Protein AF-A0A1W7ABQ4-F1 (afdb_monomer)

Solvent-accessible surface area (backbone atoms only — not comparable to full-atom values): 19942 Å² total; per-residue (Å²): 108,72,63,48,52,50,56,23,47,51,44,30,53,56,34,55,53,63,66,52,66,59,73,66,32,44,92,50,37,49,52,56,33,82,42,51,80,89,51,72,78,40,77,77,53,54,60,47,54,52,51,44,54,50,51,40,52,50,49,16,52,52,53,19,51,52,46,44,54,43,48,75,75,45,55,70,69,57,28,55,51,47,51,56,52,49,50,51,50,51,52,53,52,49,50,52,50,44,23,52,44,20,52,55,52,46,50,51,44,60,76,68,47,72,56,79,88,59,62,71,44,81,39,74,47,67,70,67,37,73,51,75,72,87,65,70,67,63,63,57,49,54,51,50,52,50,49,52,51,44,53,52,52,39,62,78,31,48,88,68,33,44,69,63,38,73,77,40,61,48,98,83,45,47,70,78,36,69,38,53,63,45,72,62,66,54,44,46,48,43,52,52,36,50,51,52,46,53,51,44,53,55,51,55,53,33,69,32,70,33,85,52,79,31,39,73,85,36,41,70,54,35,50,52,41,51,54,50,40,50,41,50,39,44,52,50,47,53,45,53,41,50,55,47,47,53,52,26,48,53,64,37,40,36,49,57,74,43,57,80,58,66,73,60,52,68,56,57,53,49,53,52,48,52,55,50,52,48,52,52,49,52,51,51,52,51,54,52,48,50,51,54,37,50,64,60,44,69,80,37,101,57,52,68,66,76,72,51,88,36,26,54,62,43,71,45,38,41,42,82,86,53,88,48,44,38,38,70,30,87,50,50,69,49,69,40,51,20,68,57,34,72,65,30,56,52,52,49,34,62,73,57,47,43,58,53,52,51,52,51,49,43,68,74,77,86

Foldseek 3Di:
DVVLLVLLVVLLVLLVVLLVVQPLFFPQAGLLDGHDPVCPPPPQLVVLNVQLVVVSNCLSVVLSVVLSVCCVPDDPVVSVVSSVVSSVVSVVVNLVSSLVSNVSVVVVCVVVVSCPPADADWDWDCVQLPDDQPDDCVLLVVLVVLLVVLVVLCVVLVVVQDQKDADDADPQQAGPDIAGDDPLSQCVLSVLLVLLSVLLSVQSNLLNHDTQTADPQLRVLRVVLSVQLNVLQNVLSSLVNVLSSVVSSCVNNCSRPVNRDGDPSVVVVVSVCSNVVVVVVSSVSNSVSSVSSCVSCVVGSHDYDRDQVQDDSSHAGEDLVGPRQWDQDSSSRYTAGHPNDPVVVVSVCSVPVVVVVSVVCRVVVD

pLDDT: mean 85.64, std 10.7, range [45.84, 98.44]

Mean predicted aligned error: 6.91 Å

Sequence (366 aa):
MMEGLLLSGILFLTGLLFLLNGRFVRRNILFSVYVPESETNNTMIQPIKFRYNRQIIILAIAVSLLFSLIYLFASHSAALLSFVVLLHVLIIVAILIYKNAHDDLKAVKISEDWMKDIKVVKATDTSLMTESSPLPNALFVIQLLAFIAAFIFVALNYDRIPETIATHWNIKGEADNFSPKNIISVFAPGVLGLVILLVLFASSKGINFFDSSVNPATKSASIKFVKKSKLINSMMIHLISFTMTLLFILIFVRPAIYKGDYLPHGIMIMLIAIMLGITVVCLYLQVSEDKKYRQAAASSDKAPYYNEDHYIFGLFYYNPDDSNVWVPKISQMGMTLNMARPMSWFIAFMLIGLPFVIIALITIFS

Radius of gyration: 23.43 Å; Cα contacts (8 Å, |Δi|>4): 413; chains: 1; bounding box: 54×47×68 Å

Nearest PDB structures (foldseek):
  3myi-assembly1_A  TM=2.892E-01  e=9.116E+00  Homo sapiens

Secondary structure (DSSP, 8-state):
-HHHHHHHHHHHHHHHHHHHTTTSS-TTEETTEE--GGGTT-TTHHHHHHHHHHHHHHHHHHHHHHHHHHHHHS-HHHHHHHHHHHHHHHHHHHHHHHHHHHHHHHHHHHHTTTTTT---B-EE-GGGTSS--SS-THHHHHHHHHHHHHHHHHHHTGGGS-SEEEEEE-TTS-EEEEEE--HHHHHHHHHHHHHHHHHHHHHHHHHHHS--EE-GGGHHHHHHHHHHHHHHHHHHHHHHHHHHHHHHHHHHHHHHHHTTPPPPHHHHHHHHHHHHHHHHHHHHHHHHHHHHHHHHHTTS--PBP--GGGEETTTEE--TT---SEEE-TTSSSEEE-TTSHHHHHHHIIIIIHHHHHHHHHHHH-

InterPro domains:
  IPR012867 Domain of unknown function DUF1648 [PF07853] (146-191)

Structure (mmCIF, N/CA/C/O backbone):
data_AF-A0A1W7ABQ4-F1
#
_entry.id   AF-A0A1W7ABQ4-F1
#
loop_
_atom_site.group_PDB
_atom_site.id
_atom_site.type_symbol
_atom_site.label_atom_id
_atom_site.label_alt_id
_atom_site.label_comp_id
_atom_site.label_asym_id
_atom_site.label_entity_id
_atom_site.label_seq_id
_atom_site.pdbx_PDB_ins_code
_atom_site.Cartn_x
_atom_site.Cartn_y
_atom_site.Cartn_z
_atom_site.occupancy
_atom_site.B_iso_or_equiv
_atom_site.auth_seq_id
_atom_site.auth_comp_id
_atom_site.auth_asym_id
_atom_site.auth_atom_id
_atom_site.pdbx_PDB_model_num
ATOM 1 N N . MET A 1 1 ? -12.656 22.953 11.734 1.00 77.31 1 MET A N 1
ATOM 2 C CA . MET A 1 1 ? -11.733 23.683 10.824 1.00 77.31 1 MET A CA 1
ATOM 3 C C . MET A 1 1 ? -10.376 22.987 10.690 1.00 77.31 1 MET A C 1
ATOM 5 O O . MET A 1 1 ? -10.011 22.658 9.573 1.00 77.31 1 MET A O 1
ATOM 9 N N . MET A 1 2 ? -9.649 22.713 11.784 1.00 85.75 2 MET A N 1
ATOM 10 C CA . MET A 1 2 ? -8.349 22.008 11.734 1.00 85.75 2 MET A CA 1
ATOM 11 C C . MET A 1 2 ? -8.435 20.613 11.088 1.00 85.75 2 MET A C 1
ATOM 13 O O . MET A 1 2 ? -7.619 20.270 10.242 1.00 85.75 2 MET A O 1
ATOM 17 N N . GLU A 1 3 ? -9.459 19.838 11.441 1.00 86.44 3 GLU A N 1
ATOM 18 C CA . GLU A 1 3 ? -9.722 18.524 10.847 1.00 86.44 3 GLU A CA 1
ATOM 19 C C . GLU A 1 3 ? -10.002 18.613 9.337 1.00 86.44 3 GLU A C 1
ATOM 21 O O . GLU A 1 3 ? -9.390 17.888 8.562 1.00 86.44 3 GLU A O 1
ATOM 26 N N . GLY A 1 4 ? -10.857 19.544 8.900 1.00 90.25 4 GLY A N 1
ATOM 27 C CA . GLY A 1 4 ? -11.120 19.770 7.475 1.00 90.25 4 GLY A CA 1
ATOM 28 C C . GLY A 1 4 ? -9.858 20.121 6.681 1.00 90.25 4 GLY A C 1
ATOM 29 O O . GLY A 1 4 ? -9.648 19.593 5.593 1.00 90.25 4 GLY A O 1
ATOM 30 N N . LEU A 1 5 ? -8.966 20.944 7.244 1.00 91.94 5 LEU A N 1
ATOM 31 C CA . LEU A 1 5 ? -7.661 21.235 6.635 1.00 91.94 5 LEU A CA 1
ATOM 32 C C . LEU A 1 5 ? -6.784 19.983 6.529 1.00 91.94 5 LEU A C 1
ATOM 34 O O . LEU A 1 5 ? -6.147 19.766 5.500 1.00 91.94 5 LEU A O 1
ATOM 38 N N . LEU A 1 6 ? -6.769 19.146 7.566 1.00 90.88 6 LEU A N 1
ATOM 39 C CA . LEU A 1 6 ? -5.998 17.907 7.583 1.00 90.88 6 LEU A CA 1
ATOM 40 C C . LEU A 1 6 ? -6.512 16.900 6.545 1.00 90.88 6 LEU A C 1
ATOM 42 O O . LEU A 1 6 ? -5.724 16.398 5.747 1.00 90.88 6 LEU A O 1
ATOM 46 N N . LEU A 1 7 ? -7.821 16.649 6.504 1.00 93.31 7 LEU A N 1
ATOM 47 C CA . LEU A 1 7 ? -8.445 15.753 5.525 1.00 93.31 7 LEU A CA 1
ATOM 48 C C . LEU A 1 7 ? -8.263 16.273 4.088 1.00 93.31 7 LEU A C 1
ATOM 50 O O . LEU A 1 7 ? -7.914 15.508 3.189 1.00 93.31 7 LEU A O 1
ATOM 54 N N . SER A 1 8 ? -8.385 17.587 3.874 1.00 96.06 8 SER A N 1
ATOM 55 C CA . SER A 1 8 ? -8.072 18.221 2.585 1.00 96.06 8 SER A CA 1
ATOM 56 C C . SER A 1 8 ? -6.605 18.022 2.186 1.00 96.06 8 SER A C 1
ATOM 58 O O . SER A 1 8 ? -6.304 17.677 1.038 1.00 96.06 8 SER A O 1
ATOM 60 N N . GLY A 1 9 ? -5.688 18.169 3.147 1.00 95.50 9 GLY A N 1
ATOM 61 C CA . GLY A 1 9 ? -4.263 17.902 2.971 1.00 95.50 9 GLY A CA 1
ATOM 62 C C . GLY A 1 9 ? -3.972 16.440 2.629 1.00 95.50 9 GLY A C 1
ATOM 63 O O . GLY A 1 9 ? -3.142 16.176 1.763 1.00 95.50 9 GLY A O 1
ATOM 64 N N . ILE A 1 10 ? -4.688 15.486 3.233 1.00 94.44 10 ILE A N 1
ATOM 65 C CA . ILE A 1 10 ? -4.577 14.057 2.904 1.00 94.44 10 ILE A CA 1
ATOM 66 C C . ILE A 1 10 ? -4.997 13.797 1.454 1.00 94.44 10 ILE A C 1
ATOM 68 O O . ILE A 1 10 ? -4.275 13.098 0.741 1.00 94.44 10 ILE A O 1
ATOM 72 N N . LEU A 1 11 ? -6.110 14.376 0.986 1.00 96.88 11 LEU A N 1
ATOM 73 C CA . LEU A 1 11 ? -6.523 14.272 -0.423 1.00 96.88 11 LEU A CA 1
ATOM 74 C C . LEU A 1 11 ? -5.446 14.838 -1.357 1.00 96.88 11 LEU A C 1
ATOM 76 O O . LEU A 1 11 ? -5.067 14.192 -2.335 1.00 96.88 11 LEU A O 1
ATOM 80 N N . PHE A 1 12 ? -4.891 16.000 -1.007 1.00 97.19 12 PHE A N 1
ATOM 81 C CA . PHE A 1 12 ? -3.872 16.665 -1.814 1.00 97.19 12 PHE A CA 1
ATOM 82 C C . PHE A 1 12 ? -2.612 15.803 -1.925 1.00 97.19 12 PHE A C 1
ATOM 84 O O . PHE A 1 12 ? -2.148 15.498 -3.025 1.00 97.19 12 PHE A O 1
ATOM 91 N N . LEU A 1 13 ? -2.092 15.350 -0.780 1.00 94.50 13 LEU A N 1
ATOM 92 C CA . LEU A 1 13 ? -0.915 14.489 -0.706 1.00 94.50 13 LEU A CA 1
ATOM 93 C C . LEU A 1 13 ? -1.143 13.167 -1.440 1.00 94.50 13 LEU A C 1
ATOM 95 O O . LEU A 1 13 ? -0.260 12.733 -2.175 1.00 94.50 13 LEU A O 1
ATOM 99 N N . THR A 1 14 ? -2.329 12.567 -1.312 1.00 93.25 14 THR A N 1
ATOM 100 C CA . THR A 1 14 ? -2.691 11.338 -2.035 1.00 93.25 14 THR A CA 1
ATOM 101 C C . THR A 1 14 ? -2.600 11.538 -3.546 1.00 93.25 14 THR A C 1
ATOM 103 O O . THR A 1 14 ? -2.016 10.706 -4.238 1.00 93.25 14 THR A O 1
ATOM 106 N N . GLY A 1 15 ? -3.096 12.665 -4.065 1.00 93.88 15 GLY A N 1
ATOM 107 C CA . GLY A 1 15 ? -2.947 13.015 -5.477 1.00 93.88 15 GLY A CA 1
ATOM 108 C C . GLY A 1 15 ? -1.480 13.163 -5.891 1.00 93.88 15 GLY A C 1
ATOM 109 O O . GLY A 1 15 ? -1.060 12.612 -6.908 1.00 93.88 15 GLY A O 1
ATOM 110 N N . LEU A 1 16 ? -0.658 13.825 -5.069 1.00 91.75 16 LEU A N 1
ATOM 111 C CA . LEU A 1 16 ? 0.775 13.983 -5.343 1.00 91.75 16 LEU A CA 1
ATOM 112 C C . LEU A 1 16 ? 1.550 12.656 -5.340 1.00 91.75 16 LEU A C 1
ATOM 114 O O . LEU A 1 16 ? 2.539 12.539 -6.068 1.00 91.75 16 LEU A O 1
ATOM 118 N N . LEU A 1 17 ? 1.105 11.635 -4.597 1.00 88.62 17 L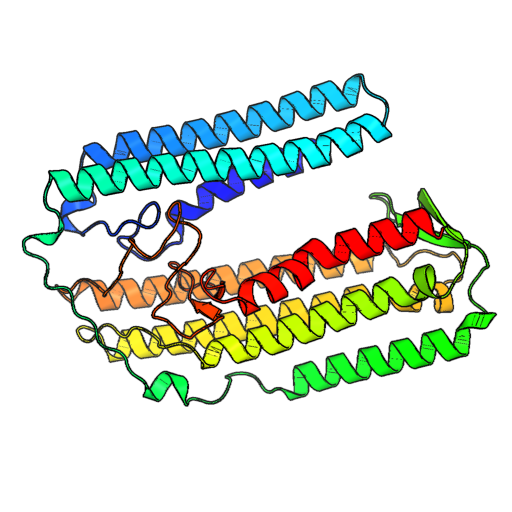EU A N 1
ATOM 119 C CA . LEU A 1 17 ? 1.737 10.309 -4.629 1.00 88.62 17 LEU A CA 1
ATOM 120 C C . LEU A 1 17 ? 1.705 9.682 -6.034 1.00 88.62 17 LEU A C 1
ATOM 122 O O . LEU A 1 17 ? 2.638 8.963 -6.396 1.00 88.62 17 LEU A O 1
ATOM 126 N N . PHE A 1 18 ? 0.713 10.002 -6.875 1.00 88.25 18 PHE A N 1
ATOM 127 C CA . PHE A 1 18 ? 0.676 9.531 -8.266 1.00 88.25 18 PHE A CA 1
ATOM 128 C C . PHE A 1 18 ? 1.807 10.111 -9.131 1.00 88.25 18 PHE A C 1
ATOM 130 O O . PHE A 1 18 ? 2.211 9.488 -10.114 1.00 88.25 18 PHE A O 1
ATOM 137 N N . LEU A 1 19 ? 2.400 11.248 -8.753 1.00 87.50 19 LEU A N 1
ATOM 138 C CA . LEU A 1 19 ? 3.566 11.806 -9.452 1.00 87.50 19 LEU A CA 1
ATOM 139 C C . LEU A 1 19 ? 4.849 11.004 -9.185 1.00 87.50 19 LEU A C 1
ATOM 141 O O . LEU A 1 19 ? 5.787 11.039 -9.984 1.00 87.50 19 LEU A O 1
ATOM 145 N N . LEU A 1 20 ? 4.898 10.253 -8.081 1.00 76.56 20 LEU A N 1
ATOM 146 C CA . LEU A 1 20 ? 6.047 9.416 -7.725 1.00 76.56 20 LEU A CA 1
ATOM 147 C C . LEU A 1 20 ? 6.128 8.152 -8.597 1.00 76.56 20 LEU A C 1
ATOM 149 O O . LEU A 1 20 ? 7.216 7.612 -8.805 1.00 76.56 20 LEU A O 1
ATOM 153 N N . ASN A 1 21 ? 5.000 7.721 -9.171 1.00 65.31 21 ASN A N 1
ATOM 154 C CA . ASN A 1 21 ? 4.874 6.480 -9.942 1.00 65.31 21 ASN A CA 1
ATOM 155 C C . ASN A 1 21 ? 5.758 6.461 -11.211 1.00 65.31 21 ASN A C 1
ATOM 157 O O . ASN A 1 21 ? 6.144 5.399 -11.675 1.00 65.31 21 ASN A O 1
ATOM 161 N N . GLY A 1 22 ? 6.155 7.625 -11.745 1.00 52.81 22 GLY A N 1
ATOM 162 C CA . GLY A 1 22 ? 7.004 7.724 -12.943 1.00 52.81 22 GLY A CA 1
ATOM 163 C C . GLY A 1 22 ? 8.514 7.862 -12.698 1.00 52.81 22 GLY A C 1
ATOM 164 O O . GLY A 1 22 ? 9.274 7.864 -13.662 1.00 52.81 22 GLY A O 1
ATOM 165 N N . ARG A 1 23 ? 8.973 8.029 -11.445 1.00 49.47 23 ARG A N 1
ATOM 166 C CA . ARG A 1 23 ? 10.388 8.355 -11.138 1.00 49.47 23 ARG A CA 1
ATOM 167 C C . ARG A 1 23 ? 11.189 7.218 -10.496 1.00 49.47 23 ARG A C 1
ATOM 169 O O . ARG A 1 23 ? 12.416 7.246 -10.553 1.00 49.47 23 ARG A O 1
ATOM 176 N N . PHE A 1 24 ? 10.516 6.229 -9.906 1.00 45.84 24 PHE A N 1
ATOM 177 C CA . PHE A 1 24 ? 11.148 5.114 -9.176 1.00 45.84 24 PHE A CA 1
ATOM 178 C C . PHE A 1 24 ? 11.056 3.766 -9.896 1.00 45.84 24 PHE A C 1
ATOM 180 O O . PHE A 1 24 ? 11.525 2.749 -9.388 1.00 45.84 24 PHE A O 1
ATOM 187 N N . VAL A 1 25 ? 10.430 3.743 -11.068 1.00 52.56 25 VAL A N 1
ATOM 188 C CA . VAL A 1 25 ? 10.283 2.542 -11.881 1.00 52.56 25 VAL A CA 1
ATOM 189 C C . VAL A 1 25 ? 11.538 2.440 -12.740 1.00 52.56 25 VAL A C 1
ATOM 191 O O . VAL A 1 25 ? 11.917 3.415 -13.375 1.00 52.56 25 VAL A O 1
ATOM 194 N N . ARG A 1 26 ? 12.229 1.302 -12.636 1.00 56.44 26 ARG A N 1
ATOM 195 C CA . ARG A 1 26 ? 13.301 0.771 -13.498 1.00 56.44 26 ARG A CA 1
ATOM 196 C C . ARG A 1 26 ? 13.714 1.682 -14.677 1.00 56.44 26 ARG A C 1
ATOM 198 O O . ARG A 1 26 ? 12.868 2.067 -15.479 1.00 56.44 26 ARG A O 1
ATOM 205 N N . ARG A 1 27 ? 15.023 1.966 -14.836 1.00 62.19 27 ARG A N 1
ATOM 206 C CA . ARG A 1 27 ? 15.565 2.702 -16.012 1.00 62.19 27 ARG A CA 1
ATOM 207 C C . ARG A 1 27 ? 14.910 2.170 -17.283 1.00 62.19 27 ARG A C 1
ATOM 209 O O . ARG A 1 27 ? 14.805 0.953 -17.429 1.00 62.19 27 ARG A O 1
ATOM 216 N N . ASN A 1 28 ? 14.495 3.086 -18.155 1.00 76.38 28 ASN A N 1
ATOM 217 C CA . ASN A 1 28 ? 13.871 2.780 -19.440 1.00 76.38 28 ASN A CA 1
ATOM 218 C C . ASN A 1 28 ? 12.447 2.217 -19.339 1.00 76.38 28 ASN A C 1
ATOM 220 O O . ASN A 1 28 ? 12.002 1.549 -20.260 1.00 76.38 28 ASN A O 1
ATOM 224 N N . ILE A 1 29 ? 11.709 2.473 -18.252 1.00 81.81 29 ILE A N 1
ATOM 225 C CA . ILE A 1 29 ? 10.264 2.225 -18.205 1.00 81.81 29 ILE A CA 1
ATOM 226 C C . ILE A 1 29 ? 9.539 3.485 -17.744 1.00 81.81 29 ILE A C 1
ATOM 228 O O . ILE A 1 29 ? 9.764 3.990 -16.645 1.00 81.81 29 ILE A O 1
ATOM 232 N N . LEU A 1 30 ? 8.639 3.981 -18.584 1.00 86.56 30 LEU A N 1
ATOM 233 C CA . LEU A 1 30 ? 7.827 5.161 -18.326 1.00 86.56 30 LEU A CA 1
ATOM 234 C C . LEU A 1 30 ? 6.369 4.809 -18.595 1.00 86.56 30 LEU A C 1
ATOM 236 O O . LEU A 1 30 ? 6.079 4.217 -19.623 1.00 86.56 30 LEU A O 1
ATOM 240 N N . PHE A 1 31 ? 5.462 5.136 -17.670 1.00 88.31 31 PHE A N 1
ATOM 241 C CA . PHE A 1 31 ? 4.048 4.735 -17.759 1.00 88.31 31 PHE A CA 1
ATOM 242 C C . PHE A 1 31 ? 3.872 3.247 -18.105 1.00 88.31 31 PHE A C 1
ATOM 244 O O . PHE A 1 31 ? 3.009 2.887 -18.894 1.00 88.31 31 PHE A O 1
ATOM 251 N N . SER A 1 32 ? 4.740 2.379 -17.572 1.00 86.75 32 SER A N 1
ATOM 252 C CA . SER A 1 32 ? 4.752 0.939 -17.872 1.00 86.75 32 SER A CA 1
ATOM 253 C C . SER A 1 32 ? 4.984 0.581 -19.346 1.00 86.75 32 SER A C 1
ATOM 255 O O . SER A 1 32 ? 4.652 -0.523 -19.765 1.00 86.75 32 SER A O 1
ATOM 257 N N . VAL A 1 33 ? 5.596 1.477 -20.117 1.00 87.69 33 VAL A N 1
ATOM 258 C CA . VAL A 1 33 ? 6.080 1.247 -21.482 1.00 87.69 33 VAL A CA 1
ATOM 259 C C . VAL A 1 33 ? 7.604 1.284 -21.470 1.00 87.69 33 VAL A C 1
ATOM 261 O O . VAL A 1 33 ? 8.201 2.168 -20.846 1.00 87.69 33 VAL A O 1
ATOM 264 N N . TYR A 1 34 ? 8.246 0.324 -22.135 1.00 85.62 34 TYR A N 1
ATOM 265 C CA . TYR A 1 34 ? 9.702 0.343 -22.284 1.00 85.62 34 TYR A CA 1
ATOM 266 C C . TYR A 1 34 ? 10.152 1.469 -23.230 1.00 85.62 34 TYR A C 1
ATOM 268 O O . TYR A 1 34 ? 9.688 1.544 -24.366 1.00 85.62 34 TYR A O 1
ATOM 276 N N . VAL A 1 35 ? 11.074 2.314 -22.765 1.00 86.19 35 VAL A N 1
ATOM 277 C CA . VAL A 1 35 ? 11.670 3.442 -23.497 1.00 86.19 35 VAL A CA 1
ATOM 278 C C . VAL A 1 35 ? 13.164 3.170 -23.694 1.00 86.19 35 VAL A C 1
ATOM 280 O O . VAL A 1 35 ? 13.912 3.300 -22.724 1.00 86.19 35 VAL A O 1
ATOM 283 N N . PRO A 1 36 ? 13.626 2.798 -24.900 1.00 82.38 36 PRO A N 1
ATOM 284 C CA . PRO A 1 36 ? 15.044 2.564 -25.173 1.00 82.38 36 PRO A CA 1
ATOM 285 C C . PRO A 1 36 ? 15.936 3.757 -24.823 1.00 82.38 36 PRO A C 1
ATOM 287 O O . PRO A 1 36 ? 15.480 4.898 -24.785 1.00 82.38 36 PRO A O 1
ATOM 290 N N . GLU A 1 37 ? 17.234 3.513 -24.615 1.00 79.12 37 GLU A N 1
ATOM 291 C CA . GLU A 1 37 ? 18.171 4.597 -24.280 1.00 79.12 37 GLU A CA 1
ATOM 292 C C . GLU A 1 37 ? 18.278 5.655 -25.380 1.00 79.12 37 GLU A C 1
ATOM 294 O O . GLU A 1 37 ? 18.325 6.845 -25.058 1.00 79.12 37 GLU A O 1
ATOM 299 N N . SER A 1 38 ? 18.226 5.237 -26.650 1.00 81.56 38 SER A N 1
ATOM 300 C CA . SER A 1 38 ? 18.193 6.132 -27.814 1.00 81.56 38 SER A CA 1
ATOM 301 C C . SER A 1 38 ? 17.012 7.105 -27.769 1.00 81.56 38 SER A C 1
ATOM 303 O O . SER A 1 38 ? 17.158 8.269 -28.128 1.00 81.56 38 SER A O 1
ATOM 305 N N . GLU A 1 39 ? 15.877 6.661 -27.225 1.00 86.44 39 GLU A N 1
ATOM 306 C CA . GLU A 1 39 ? 14.616 7.408 -27.200 1.00 86.44 39 GLU A CA 1
ATOM 307 C C . GLU A 1 39 ? 14.402 8.208 -25.913 1.00 86.44 39 GLU A C 1
ATOM 309 O O . GLU A 1 39 ? 13.389 8.884 -25.745 1.00 86.44 39 GLU A O 1
ATOM 314 N N . THR A 1 40 ? 15.354 8.192 -24.977 1.00 81.19 40 THR A N 1
ATOM 315 C CA . THR A 1 40 ? 15.208 8.912 -23.698 1.00 81.19 40 THR A CA 1
ATOM 316 C C . THR A 1 40 ? 14.990 10.419 -23.864 1.00 81.19 40 THR A C 1
ATOM 318 O O . THR A 1 40 ? 14.273 11.025 -23.060 1.00 81.19 40 THR A O 1
ATOM 321 N N . ASN A 1 41 ? 15.564 11.007 -24.918 1.00 84.00 41 ASN A N 1
ATOM 322 C CA . ASN A 1 41 ? 15.438 12.422 -25.280 1.00 84.00 41 ASN A CA 1
ATOM 323 C C . ASN A 1 41 ? 14.417 12.673 -26.401 1.00 8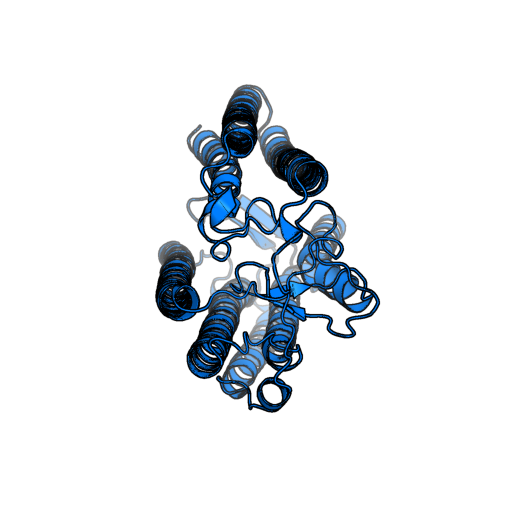4.00 41 ASN A C 1
ATOM 325 O O . ASN A 1 41 ? 14.388 13.767 -26.967 1.00 84.00 41 ASN A O 1
ATOM 329 N N . ASN A 1 42 ? 13.576 11.687 -26.720 1.00 87.88 42 ASN A N 1
ATOM 330 C CA . ASN A 1 42 ? 12.571 11.815 -27.762 1.00 87.88 42 ASN A CA 1
ATOM 331 C C . ASN A 1 42 ? 11.585 12.955 -27.439 1.00 87.88 42 ASN A C 1
ATOM 333 O O . ASN A 1 42 ? 11.030 13.058 -26.336 1.00 87.88 42 ASN A O 1
ATOM 337 N N . THR A 1 43 ? 11.381 13.836 -28.419 1.00 92.31 43 THR A N 1
ATOM 338 C CA . THR A 1 43 ? 10.583 15.060 -28.264 1.00 92.31 43 THR A CA 1
ATOM 339 C C . THR A 1 43 ? 9.102 14.777 -27.993 1.00 92.31 43 THR A C 1
ATOM 341 O O . THR A 1 43 ? 8.453 15.572 -27.313 1.00 92.31 43 THR A O 1
ATOM 344 N N . MET A 1 44 ? 8.588 13.614 -28.410 1.00 92.88 44 MET A N 1
ATOM 345 C CA . MET A 1 44 ? 7.196 13.188 -28.221 1.00 92.88 44 MET A CA 1
ATOM 346 C C . MET A 1 44 ? 6.886 12.773 -26.773 1.00 92.88 44 MET A C 1
ATOM 348 O O . MET A 1 44 ? 5.731 12.797 -26.346 1.00 92.88 44 MET A O 1
ATOM 352 N N . ILE A 1 45 ? 7.907 12.458 -25.966 1.00 91.81 45 ILE A N 1
ATOM 353 C CA . ILE A 1 45 ? 7.733 12.007 -24.575 1.00 91.81 45 ILE A CA 1
ATOM 354 C C . ILE A 1 45 ? 7.408 13.173 -23.627 1.00 91.81 45 ILE A C 1
ATOM 356 O O . ILE A 1 45 ? 6.621 13.021 -22.684 1.00 91.81 45 ILE A O 1
ATOM 360 N N . GLN A 1 46 ? 8.021 14.342 -23.833 1.00 91.25 46 GLN A N 1
ATOM 361 C CA . GLN A 1 46 ? 7.880 15.484 -22.918 1.00 91.25 46 GLN A CA 1
ATOM 362 C C . GLN A 1 46 ? 6.438 16.014 -22.827 1.00 91.25 46 GLN A C 1
ATOM 364 O O . GLN A 1 46 ? 5.963 16.216 -21.703 1.00 91.25 46 GLN A O 1
ATOM 369 N N . PRO A 1 47 ? 5.691 16.172 -23.941 1.00 95.19 47 PRO A N 1
ATOM 370 C CA . PRO A 1 47 ? 4.285 16.564 -23.893 1.00 95.19 47 PRO A CA 1
ATOM 371 C C . PRO A 1 47 ? 3.415 15.596 -23.083 1.00 95.19 47 PRO A C 1
ATOM 373 O O . PRO A 1 47 ? 2.571 16.049 -22.308 1.00 95.19 47 PRO A O 1
ATOM 376 N N . ILE A 1 48 ? 3.642 14.281 -23.206 1.00 94.94 48 ILE A N 1
ATOM 377 C CA . ILE A 1 48 ? 2.892 13.250 -22.468 1.00 94.94 48 ILE A CA 1
ATOM 378 C C . ILE A 1 48 ? 3.148 13.396 -20.962 1.00 94.94 48 ILE A C 1
ATOM 380 O O . ILE A 1 48 ? 2.203 13.507 -20.177 1.00 94.94 48 ILE A O 1
ATOM 384 N N . LYS A 1 49 ? 4.422 13.493 -20.549 1.00 92.38 49 LYS A N 1
ATOM 385 C CA . LYS A 1 49 ? 4.805 13.710 -19.140 1.00 92.38 49 LYS A CA 1
ATOM 386 C C . LYS A 1 49 ? 4.210 14.995 -18.573 1.00 92.38 49 LYS A C 1
ATOM 388 O O . LYS A 1 49 ? 3.688 14.996 -17.458 1.00 92.38 49 LYS A O 1
ATOM 393 N N . PHE A 1 50 ? 4.298 16.090 -19.324 1.00 94.12 50 PHE A N 1
ATOM 394 C CA . PHE A 1 50 ? 3.780 17.384 -18.896 1.00 94.12 50 PHE A CA 1
ATOM 395 C C . PHE A 1 50 ? 2.261 17.346 -18.720 1.00 94.12 50 PHE A C 1
ATOM 397 O O . PHE A 1 50 ? 1.752 17.797 -17.693 1.00 94.12 50 PHE A O 1
ATOM 404 N N . ARG A 1 51 ? 1.539 16.755 -19.680 1.00 96.69 51 ARG A N 1
ATOM 405 C CA . ARG A 1 51 ? 0.083 16.598 -19.614 1.00 96.69 51 ARG A CA 1
ATOM 406 C C . ARG A 1 51 ? -0.334 15.759 -18.408 1.00 96.69 51 ARG A C 1
ATOM 408 O O . ARG A 1 51 ? -1.193 16.213 -17.657 1.00 96.69 51 ARG A O 1
ATOM 415 N N . TYR A 1 52 ? 0.311 14.610 -18.196 1.00 95.38 52 TYR A N 1
ATOM 416 C CA . TYR A 1 52 ? 0.075 13.738 -17.043 1.00 95.38 52 TYR A CA 1
ATOM 417 C C . TYR A 1 52 ? 0.279 14.486 -15.719 1.00 95.38 52 TYR A C 1
ATOM 419 O O . TYR A 1 52 ? -0.643 14.584 -14.911 1.00 95.38 52 TYR A O 1
ATOM 427 N N . ASN A 1 53 ? 1.458 15.090 -15.522 1.00 95.19 53 ASN A N 1
ATOM 428 C CA . ASN A 1 53 ? 1.784 15.799 -14.282 1.00 95.19 53 ASN A CA 1
ATOM 429 C C . ASN A 1 53 ? 0.799 16.942 -14.015 1.00 95.19 53 ASN A C 1
ATOM 431 O O . ASN A 1 53 ? 0.316 17.099 -12.896 1.00 95.19 53 ASN A O 1
ATOM 435 N N . ARG A 1 54 ? 0.471 17.722 -15.051 1.00 97.38 54 ARG A N 1
ATOM 436 C CA . ARG A 1 54 ? -0.478 18.830 -14.950 1.00 97.38 54 ARG A CA 1
ATOM 437 C C . ARG A 1 54 ? -1.875 18.341 -14.575 1.00 97.38 54 ARG A C 1
ATOM 439 O O . ARG A 1 54 ? -2.487 18.928 -13.692 1.00 97.38 54 ARG A O 1
ATOM 446 N N . GLN A 1 55 ? -2.373 17.280 -15.211 1.00 97.69 55 GLN A N 1
ATOM 447 C CA . GLN A 1 55 ? -3.691 16.717 -14.904 1.00 97.69 55 GLN A CA 1
ATOM 448 C C . GLN A 1 55 ? -3.768 16.187 -13.467 1.00 97.69 55 GLN A C 1
ATOM 450 O O . GLN A 1 55 ? -4.739 16.483 -12.779 1.00 97.69 55 GLN A O 1
ATOM 455 N N . ILE A 1 56 ? -2.735 15.487 -12.986 1.00 97.25 56 ILE A N 1
ATOM 456 C CA . ILE A 1 56 ? -2.678 14.996 -11.600 1.00 97.25 56 ILE A CA 1
ATOM 457 C C . ILE A 1 56 ? -2.647 16.149 -10.589 1.00 97.25 56 ILE A C 1
ATOM 459 O O . ILE A 1 56 ? -3.386 16.114 -9.609 1.00 97.25 56 ILE A O 1
ATOM 463 N N . ILE A 1 57 ? -1.839 17.189 -10.826 1.00 97.69 57 ILE A N 1
ATOM 464 C CA . ILE A 1 57 ? -1.766 18.358 -9.932 1.00 97.69 57 ILE A CA 1
ATOM 465 C C . ILE A 1 57 ? -3.106 19.099 -9.899 1.00 97.69 57 ILE A C 1
ATOM 467 O O . ILE A 1 57 ? -3.603 19.406 -8.818 1.00 97.69 57 ILE A O 1
ATOM 471 N N . ILE A 1 58 ? -3.711 19.355 -11.065 1.00 98.44 58 ILE A N 1
ATOM 472 C CA . ILE A 1 58 ? -5.023 20.011 -11.149 1.00 98.44 58 ILE A CA 1
ATOM 473 C C . ILE A 1 58 ? -6.079 19.178 -10.423 1.00 98.44 58 ILE A C 1
ATOM 475 O O . ILE A 1 58 ? -6.843 19.736 -9.644 1.00 98.44 58 ILE A O 1
ATOM 479 N N . LEU A 1 59 ? -6.101 17.859 -10.632 1.00 98.38 59 LEU A N 1
ATOM 480 C CA . LEU A 1 59 ? -7.031 16.957 -9.959 1.00 98.38 59 LEU A CA 1
ATOM 481 C C . LEU A 1 59 ? -6.855 16.999 -8.435 1.00 98.38 59 LEU A C 1
ATOM 483 O O . LEU A 1 59 ? -7.841 17.154 -7.720 1.00 98.38 59 LEU A O 1
ATOM 487 N N . ALA A 1 60 ? -5.616 16.910 -7.943 1.00 97.94 60 ALA A N 1
ATOM 488 C CA . ALA A 1 60 ? -5.313 16.965 -6.515 1.00 97.94 60 ALA A CA 1
ATOM 489 C C . ALA A 1 60 ? -5.783 18.288 -5.888 1.00 97.94 60 ALA A C 1
ATOM 491 O O . ALA A 1 60 ? -6.445 18.279 -4.854 1.00 97.94 60 ALA A O 1
ATOM 492 N N . ILE A 1 61 ? -5.495 19.423 -6.539 1.00 98.38 61 ILE A N 1
ATOM 493 C CA . ILE A 1 61 ? -5.939 20.749 -6.085 1.00 98.38 61 ILE A CA 1
ATOM 494 C C . ILE A 1 61 ? -7.467 20.844 -6.112 1.00 98.38 61 ILE A C 1
ATOM 496 O O . ILE A 1 61 ? -8.070 21.246 -5.120 1.00 98.38 61 ILE A O 1
ATOM 500 N N . ALA A 1 62 ? -8.100 20.466 -7.224 1.00 98.31 62 ALA A N 1
ATOM 501 C CA . ALA A 1 62 ? -9.543 20.580 -7.405 1.00 98.31 62 ALA A CA 1
ATOM 502 C C . ALA A 1 62 ? -10.312 19.750 -6.372 1.00 98.31 62 ALA A C 1
ATOM 504 O O . ALA A 1 62 ? -11.240 20.260 -5.750 1.00 98.31 62 ALA A O 1
ATOM 505 N N . VAL A 1 63 ? -9.897 18.500 -6.145 1.00 98.19 63 VAL A N 1
ATOM 506 C CA . VAL A 1 63 ? -10.527 17.611 -5.162 1.00 98.19 63 VAL A CA 1
ATOM 507 C C . VAL A 1 63 ? -10.346 18.139 -3.737 1.00 98.19 63 VAL A C 1
ATOM 509 O O . VAL A 1 63 ? -11.313 18.172 -2.977 1.00 98.19 63 VAL A O 1
ATOM 512 N N . SER A 1 64 ? -9.151 18.613 -3.375 1.00 97.75 64 SER A N 1
ATOM 513 C CA . SER A 1 64 ? -8.898 19.188 -2.048 1.00 97.75 64 SER A CA 1
ATOM 514 C C . SER A 1 64 ? -9.666 20.484 -1.798 1.00 97.75 64 SER A C 1
ATOM 516 O O . SER A 1 64 ? -10.218 20.664 -0.714 1.00 97.75 64 SER A O 1
ATOM 518 N N . LEU A 1 65 ? -9.749 21.379 -2.788 1.00 97.81 65 LEU A N 1
ATOM 519 C CA . LEU A 1 65 ? -10.531 22.613 -2.678 1.00 97.81 65 LEU A CA 1
ATOM 520 C C . LEU A 1 65 ? -12.031 22.328 -2.607 1.00 97.81 65 LEU A C 1
ATOM 522 O O . LEU A 1 65 ? -12.719 22.922 -1.780 1.00 97.81 65 LEU A O 1
ATOM 526 N N . LEU A 1 66 ? -12.528 21.397 -3.427 1.00 97.94 66 LEU A N 1
ATOM 527 C CA . LEU A 1 66 ? -13.923 20.964 -3.386 1.00 97.94 66 LEU A CA 1
ATOM 528 C C . LEU A 1 66 ? -14.269 20.369 -2.020 1.00 97.94 66 LEU A C 1
ATOM 530 O O . LEU A 1 66 ? -15.291 20.728 -1.441 1.00 97.94 66 LEU A O 1
ATOM 534 N N . PHE A 1 67 ? -13.403 19.516 -1.471 1.00 98.12 67 PHE A N 1
ATOM 535 C CA . PHE A 1 67 ? -13.590 18.983 -0.128 1.00 98.12 67 PHE A CA 1
ATOM 536 C C . PHE A 1 67 ? -13.606 20.092 0.931 1.00 98.12 67 PHE A C 1
ATOM 538 O O . PHE A 1 67 ? -14.516 20.129 1.756 1.00 98.12 67 PHE A O 1
ATOM 545 N N . SER A 1 68 ? -12.648 21.026 0.887 1.00 96.75 68 SER A N 1
ATOM 546 C CA . SER A 1 68 ? -12.613 22.168 1.807 1.00 96.75 68 SER A CA 1
ATOM 547 C C . SER A 1 68 ? -13.896 22.997 1.732 1.00 96.75 68 SER A C 1
ATOM 549 O O . SER A 1 68 ? -14.420 23.394 2.768 1.00 96.75 68 SER A O 1
ATOM 551 N N . LEU A 1 69 ? -14.433 23.216 0.528 1.00 96.75 69 LEU A N 1
ATOM 552 C CA . LEU A 1 69 ? -15.700 23.914 0.327 1.00 96.75 69 LEU A CA 1
ATOM 553 C C . LEU A 1 69 ? -16.870 23.141 0.948 1.00 96.75 69 LEU A C 1
ATOM 555 O O . LEU A 1 69 ? -17.645 23.718 1.704 1.00 96.75 69 LEU A O 1
ATOM 559 N N . ILE A 1 70 ? -16.975 21.835 0.684 1.00 96.75 70 ILE A N 1
ATOM 560 C CA . ILE A 1 70 ? -18.027 20.989 1.266 1.00 96.75 70 ILE A CA 1
ATOM 561 C C . ILE A 1 70 ? -17.939 21.008 2.796 1.00 96.75 70 ILE A C 1
ATOM 563 O O . ILE A 1 70 ? -18.957 21.180 3.458 1.00 96.75 70 ILE A O 1
ATOM 567 N N . TYR A 1 71 ? -16.738 20.896 3.365 1.00 96.06 71 TYR A N 1
ATOM 568 C CA . TYR A 1 71 ? -16.529 20.888 4.814 1.00 96.06 71 TYR A CA 1
ATOM 569 C C . TYR A 1 71 ? -16.972 22.199 5.493 1.00 96.06 71 TYR A C 1
ATOM 571 O O . TYR A 1 71 ? -17.354 22.178 6.660 1.00 96.06 71 TYR A O 1
ATOM 579 N N . LEU A 1 72 ? -16.940 23.340 4.792 1.00 95.56 72 LEU A N 1
ATOM 580 C CA . LEU A 1 72 ? -17.375 24.632 5.345 1.00 95.56 72 LEU A CA 1
ATOM 581 C C . LEU A 1 72 ? -18.899 24.770 5.464 1.00 95.56 72 LEU A C 1
ATOM 583 O O . LEU A 1 72 ? -19.362 25.505 6.333 1.00 95.56 72 LEU A O 1
ATOM 587 N N . PHE A 1 73 ? -19.663 24.101 4.597 1.00 96.19 73 PHE A N 1
ATOM 588 C CA . PHE A 1 73 ? -21.110 24.320 4.468 1.00 96.19 73 PHE A CA 1
ATOM 589 C C . PHE A 1 73 ? -21.965 23.090 4.792 1.00 96.19 73 PHE A C 1
ATOM 591 O O . PHE A 1 73 ? -23.152 23.232 5.080 1.00 96.19 73 PHE A O 1
ATOM 598 N N . ALA A 1 74 ? -21.397 21.886 4.728 1.00 94.81 74 ALA A N 1
ATOM 599 C CA . ALA A 1 74 ? -22.116 20.647 4.989 1.00 94.81 74 ALA A CA 1
ATOM 600 C C . ALA A 1 74 ? -22.099 20.272 6.477 1.00 94.81 74 ALA A C 1
ATOM 602 O O . ALA A 1 74 ? -21.248 20.711 7.252 1.00 94.81 74 ALA A O 1
ATOM 603 N N . SER A 1 75 ? -23.025 19.396 6.874 1.00 94.38 75 SER A N 1
ATOM 604 C CA . SER A 1 75 ? -22.944 18.739 8.178 1.00 94.38 75 SER A CA 1
ATOM 605 C C . SER A 1 75 ? -21.669 17.896 8.279 1.00 94.38 75 SER A C 1
ATOM 607 O O . SER A 1 75 ? -21.140 17.416 7.274 1.00 94.38 75 SER A O 1
ATOM 609 N N . HIS A 1 76 ? -21.190 17.669 9.502 1.00 88.25 76 HIS A N 1
ATOM 610 C CA . HIS A 1 76 ? -19.962 16.910 9.737 1.00 88.25 76 HIS A CA 1
ATOM 611 C C . HIS A 1 76 ? -20.006 15.504 9.104 1.00 88.25 76 HIS A C 1
ATOM 613 O O . HIS A 1 76 ? -19.087 15.118 8.387 1.00 88.25 76 HIS A O 1
ATOM 619 N N . SER A 1 77 ? -21.119 14.778 9.256 1.00 87.94 77 SER A N 1
ATOM 620 C CA . SER A 1 77 ? -21.308 13.455 8.643 1.00 87.94 77 SER A CA 1
ATOM 621 C C . SER A 1 77 ? -21.298 13.503 7.111 1.00 87.94 77 SER A C 1
ATOM 623 O O . SER A 1 77 ? -20.701 12.638 6.472 1.00 87.94 77 SER A O 1
ATOM 625 N N . ALA A 1 78 ? -21.915 14.526 6.508 1.00 91.75 78 ALA A N 1
ATOM 626 C CA . ALA A 1 78 ? -21.896 14.707 5.058 1.00 91.75 78 ALA A CA 1
ATOM 627 C C . ALA A 1 78 ? -20.491 15.063 4.546 1.00 91.75 78 ALA A C 1
ATOM 629 O O . ALA A 1 78 ? -20.097 14.613 3.470 1.00 91.75 78 ALA A O 1
ATOM 630 N N . ALA A 1 79 ? -19.712 15.818 5.324 1.00 93.06 79 ALA A N 1
ATOM 631 C CA . ALA A 1 79 ? -18.316 16.095 5.014 1.00 93.06 79 ALA A CA 1
ATOM 632 C C . ALA A 1 79 ? -17.451 14.823 5.089 1.00 93.06 79 ALA A C 1
ATOM 634 O O . ALA A 1 79 ? -16.681 14.560 4.173 1.00 93.06 79 ALA A O 1
ATOM 635 N N . LEU A 1 80 ? -17.606 13.978 6.111 1.00 89.88 80 LEU A N 1
ATOM 636 C CA . LEU A 1 80 ? -16.873 12.705 6.180 1.00 89.88 80 LEU A CA 1
ATOM 637 C C . LEU A 1 80 ? -17.239 11.760 5.025 1.00 89.88 80 LEU A C 1
ATOM 639 O O . LEU A 1 80 ? -16.358 11.152 4.418 1.00 89.88 80 LEU A O 1
ATOM 643 N N . LEU A 1 81 ? -18.522 11.681 4.660 1.00 90.94 81 LEU A N 1
ATOM 644 C CA . LEU A 1 81 ? -18.950 10.912 3.492 1.00 90.94 81 LEU A CA 1
ATOM 645 C C . LEU A 1 81 ? -18.342 11.471 2.197 1.00 90.94 81 LEU A C 1
ATOM 647 O O . LEU A 1 81 ? -17.844 10.706 1.368 1.00 90.94 81 LEU A O 1
ATOM 651 N N . SER A 1 82 ? -18.340 12.797 2.027 1.00 94.69 82 SER A N 1
ATOM 652 C CA . SER A 1 82 ? -17.755 13.426 0.842 1.00 94.69 82 SER A CA 1
ATOM 653 C C . SER A 1 82 ? -16.248 13.198 0.759 1.00 94.69 82 SER A C 1
ATOM 655 O O . SER A 1 82 ? -15.757 12.951 -0.337 1.00 94.69 82 SER A O 1
ATOM 657 N N . PHE A 1 83 ? -15.523 13.182 1.884 1.00 95.12 83 PHE A N 1
ATOM 658 C CA . PHE A 1 83 ? -14.107 12.807 1.925 1.00 95.12 83 PHE A CA 1
ATOM 659 C C . PHE A 1 83 ? -13.884 11.412 1.335 1.00 95.12 83 PHE A C 1
ATOM 661 O O . PHE A 1 83 ? -13.049 11.246 0.445 1.00 95.12 83 PHE A O 1
ATOM 668 N N . VAL A 1 84 ? -14.657 10.417 1.788 1.00 92.19 84 VAL A N 1
ATOM 669 C CA . VAL A 1 84 ? -14.551 9.036 1.297 1.00 92.19 84 VAL A CA 1
ATOM 670 C C . VAL A 1 84 ? -14.845 8.981 -0.201 1.00 92.19 84 VAL A C 1
ATOM 672 O O . VAL A 1 84 ? -14.064 8.402 -0.954 1.00 92.19 84 VAL A O 1
ATOM 675 N N . VAL A 1 85 ? -15.927 9.613 -0.658 1.00 95.31 85 VAL A N 1
ATOM 676 C CA . VAL A 1 85 ? -16.292 9.643 -2.084 1.00 95.31 85 VAL A CA 1
ATOM 677 C C . VAL A 1 85 ? -15.201 10.316 -2.919 1.00 95.31 85 VAL A C 1
ATOM 679 O O . VAL A 1 85 ? -14.745 9.752 -3.913 1.00 95.31 85 VAL A O 1
ATOM 682 N N . LEU A 1 86 ? -14.737 11.493 -2.503 1.00 97.75 86 LEU A N 1
ATOM 683 C CA . LEU A 1 86 ? -13.722 12.268 -3.212 1.00 97.75 86 LEU A CA 1
ATOM 684 C C . LEU A 1 86 ? -12.368 11.560 -3.261 1.00 97.75 86 LEU A C 1
ATOM 686 O O . LEU A 1 86 ? -11.696 11.636 -4.286 1.00 97.75 86 LEU A O 1
ATOM 690 N N . LEU A 1 87 ? -11.990 10.827 -2.212 1.00 96.19 87 LEU A N 1
ATOM 691 C CA . LEU A 1 87 ? -10.792 9.989 -2.214 1.00 96.19 87 LEU A CA 1
ATOM 692 C C . LEU A 1 87 ? -10.869 8.903 -3.298 1.00 96.19 87 LEU A C 1
ATOM 694 O O . LEU A 1 87 ? -9.911 8.709 -4.046 1.00 96.19 87 LEU A O 1
ATOM 698 N N . HIS A 1 88 ? -12.011 8.223 -3.430 1.00 93.88 88 HIS A N 1
ATOM 699 C CA . HIS A 1 88 ? -12.196 7.201 -4.465 1.00 93.88 88 HIS A CA 1
ATOM 700 C C . HIS A 1 88 ? -12.231 7.812 -5.868 1.00 93.88 88 HIS A C 1
ATOM 702 O O . HIS A 1 88 ? -11.579 7.293 -6.773 1.00 93.88 88 HIS A O 1
ATOM 708 N N . VAL A 1 89 ? -12.928 8.939 -6.046 1.00 97.31 89 VAL A N 1
ATOM 709 C CA . VAL A 1 89 ? -12.947 9.680 -7.318 1.00 97.31 89 VAL A CA 1
ATOM 710 C C . VAL A 1 89 ? -11.532 10.101 -7.713 1.00 97.31 89 VAL A C 1
ATOM 712 O O . VAL A 1 89 ? -11.124 9.853 -8.845 1.00 97.31 89 VAL A O 1
ATOM 715 N N . LEU A 1 90 ? -10.758 10.667 -6.784 1.00 97.88 90 LEU A N 1
ATOM 716 C CA . LEU A 1 90 ? -9.358 11.033 -6.994 1.00 97.88 90 LEU A CA 1
ATOM 717 C C . LEU A 1 90 ? -8.537 9.841 -7.501 1.00 97.88 90 LEU A C 1
ATOM 719 O O . LEU A 1 90 ? -7.856 9.963 -8.517 1.00 97.88 90 LEU A O 1
ATOM 723 N N . ILE A 1 91 ? -8.624 8.688 -6.830 1.00 95.00 91 ILE A N 1
ATOM 724 C CA . ILE A 1 91 ? -7.875 7.478 -7.201 1.00 95.00 91 ILE A CA 1
ATOM 725 C C . ILE A 1 91 ? -8.300 6.967 -8.585 1.00 95.00 91 ILE A C 1
ATOM 727 O O . ILE A 1 91 ? -7.441 6.687 -9.422 1.00 95.00 91 ILE A O 1
ATOM 731 N N . ILE A 1 92 ? -9.605 6.872 -8.854 1.00 96.06 92 ILE A N 1
ATOM 732 C CA . ILE A 1 92 ? -10.137 6.374 -10.132 1.00 96.06 92 ILE A CA 1
ATOM 733 C C . ILE A 1 92 ? -9.723 7.293 -11.284 1.00 96.06 92 ILE A C 1
ATOM 735 O O . ILE A 1 92 ? -9.196 6.824 -12.291 1.00 96.06 92 ILE A O 1
ATOM 739 N N . VAL A 1 93 ? -9.910 8.607 -11.141 1.00 97.88 93 VAL A N 1
ATOM 740 C CA . VAL A 1 93 ? -9.551 9.568 -12.193 1.00 97.88 93 VAL A CA 1
ATOM 741 C C . VAL A 1 93 ? -8.035 9.595 -12.406 1.00 97.88 93 VAL A C 1
ATOM 743 O O . VAL A 1 93 ? -7.590 9.643 -13.551 1.00 97.88 93 VAL A O 1
ATOM 746 N N . ALA A 1 94 ? -7.226 9.477 -11.349 1.00 95.81 94 ALA A N 1
ATOM 747 C CA . ALA A 1 94 ? -5.773 9.371 -11.477 1.00 95.81 94 ALA A CA 1
ATOM 748 C C . ALA A 1 94 ? -5.333 8.103 -12.237 1.00 95.81 94 ALA A C 1
ATOM 750 O O . ALA A 1 94 ? -4.427 8.176 -13.069 1.00 95.81 94 ALA A O 1
ATOM 751 N N . ILE A 1 95 ? -6.002 6.962 -12.022 1.00 93.94 95 ILE A N 1
ATOM 752 C CA . ILE A 1 95 ? -5.788 5.726 -12.797 1.00 93.94 95 ILE A CA 1
ATOM 753 C C . ILE A 1 95 ? -6.117 5.946 -14.280 1.00 93.94 95 ILE A C 1
ATOM 755 O O . ILE A 1 95 ? -5.347 5.527 -15.142 1.00 93.94 95 ILE A O 1
ATOM 759 N N . LEU A 1 96 ? -7.217 6.634 -14.596 1.00 96.62 96 LEU A N 1
ATOM 760 C CA . LEU A 1 96 ? -7.591 6.945 -15.983 1.00 96.62 96 LEU A CA 1
ATOM 761 C C . LEU A 1 96 ? -6.600 7.911 -16.652 1.00 96.62 96 LEU A C 1
ATOM 763 O O . LEU A 1 96 ? -6.239 7.721 -17.811 1.00 96.62 96 LEU A O 1
ATOM 767 N N . ILE A 1 97 ? -6.111 8.915 -15.920 1.00 96.44 97 ILE A N 1
ATOM 768 C CA . ILE A 1 97 ? -5.050 9.817 -16.393 1.00 96.44 97 ILE A CA 1
ATOM 769 C C . ILE A 1 97 ? -3.765 9.027 -16.692 1.00 96.44 97 ILE A C 1
ATOM 771 O O . ILE A 1 97 ? -3.139 9.243 -17.731 1.00 96.44 97 ILE A O 1
ATOM 775 N N . TYR A 1 98 ? -3.388 8.086 -15.820 1.00 94.12 98 TYR A N 1
ATOM 776 C CA . TYR A 1 98 ? -2.238 7.206 -16.042 1.00 94.12 98 TYR A CA 1
ATOM 777 C C . TYR A 1 98 ? -2.431 6.315 -17.272 1.00 94.12 98 TYR A C 1
ATOM 779 O O . TYR A 1 98 ? -1.533 6.233 -18.107 1.00 94.12 98 TYR A O 1
ATOM 787 N N . LYS A 1 99 ? -3.611 5.697 -17.416 1.00 94.88 99 LYS A N 1
ATOM 788 C CA . LYS A 1 99 ? -3.979 4.885 -18.582 1.00 94.88 99 LYS A CA 1
ATOM 789 C C . LYS A 1 99 ? -3.780 5.664 -19.883 1.00 94.88 99 LYS A C 1
ATOM 791 O O . LYS A 1 99 ? -3.151 5.155 -20.799 1.00 94.88 99 LYS A O 1
ATOM 796 N N . ASN A 1 100 ? -4.272 6.899 -19.954 1.00 96.06 100 ASN A N 1
ATOM 797 C CA . ASN A 1 100 ? -4.129 7.719 -21.159 1.00 96.06 100 ASN A CA 1
ATOM 798 C C . ASN A 1 100 ? -2.653 8.002 -21.479 1.00 96.06 100 ASN A C 1
ATOM 800 O O . ASN A 1 100 ? -2.245 7.923 -22.631 1.00 96.06 100 ASN A O 1
ATOM 804 N N . ALA A 1 101 ? -1.831 8.283 -20.461 1.00 94.06 101 ALA A N 1
ATOM 805 C CA . ALA A 1 101 ? -0.395 8.480 -20.654 1.00 94.06 101 ALA A CA 1
ATOM 806 C C . ALA A 1 101 ? 0.329 7.194 -21.102 1.00 94.06 101 ALA A C 1
ATOM 808 O O . ALA A 1 101 ? 1.257 7.269 -21.906 1.00 94.06 101 ALA A O 1
ATOM 809 N N . HIS A 1 102 ? -0.099 6.031 -20.600 1.00 92.81 102 HIS A N 1
ATOM 810 C CA . HIS A 1 102 ? 0.375 4.718 -21.043 1.00 92.81 102 HIS A CA 1
ATOM 811 C C . HIS A 1 102 ? 0.034 4.468 -22.517 1.00 92.81 102 HIS A C 1
ATOM 813 O O . HIS A 1 102 ? 0.930 4.165 -23.302 1.00 92.81 102 HIS A O 1
ATOM 819 N N . ASP A 1 103 ? -1.233 4.643 -22.897 1.00 94.94 103 ASP A N 1
ATOM 820 C CA . ASP A 1 103 ? -1.715 4.397 -24.259 1.00 94.94 103 ASP A CA 1
ATOM 821 C C . ASP A 1 103 ? -1.034 5.328 -25.274 1.00 94.94 103 ASP A C 1
ATOM 823 O O . ASP A 1 103 ? -0.549 4.862 -26.305 1.00 94.94 103 ASP A O 1
ATOM 827 N N . ASP A 1 104 ? -0.920 6.623 -24.955 1.00 95.50 104 ASP A N 1
ATOM 828 C CA . ASP A 1 104 ? -0.236 7.605 -25.803 1.00 95.50 104 ASP A CA 1
ATOM 829 C C . ASP A 1 104 ? 1.232 7.226 -26.029 1.00 95.50 104 ASP A C 1
ATOM 831 O O . ASP A 1 104 ? 1.728 7.251 -27.154 1.00 95.50 104 ASP A O 1
ATOM 835 N N . LEU A 1 105 ? 1.948 6.859 -24.961 1.00 93.19 105 LEU A N 1
ATOM 836 C CA . LEU A 1 105 ? 3.360 6.501 -25.060 1.00 93.19 105 LEU A CA 1
ATOM 837 C C . LEU A 1 105 ? 3.560 5.187 -25.823 1.00 93.19 105 LEU A C 1
ATOM 839 O O . LEU A 1 105 ? 4.504 5.062 -26.603 1.00 93.19 105 LEU A O 1
ATOM 843 N N . LYS A 1 106 ? 2.656 4.222 -25.633 1.00 93.38 106 LYS A N 1
ATOM 844 C CA . LYS A 1 106 ? 2.647 2.967 -26.385 1.00 93.38 106 LYS A CA 1
ATOM 845 C C . LYS A 1 106 ? 2.394 3.215 -27.874 1.00 93.38 106 LYS A C 1
ATOM 847 O O . LYS A 1 106 ? 3.045 2.589 -28.706 1.00 93.38 106 LYS A O 1
ATOM 852 N N . ALA A 1 107 ? 1.512 4.153 -28.217 1.00 95.31 107 ALA A N 1
ATOM 853 C CA . ALA A 1 107 ? 1.269 4.539 -29.603 1.00 95.31 107 ALA A CA 1
ATOM 854 C C . ALA A 1 107 ? 2.519 5.149 -30.257 1.00 95.31 107 ALA A C 1
ATOM 856 O O . ALA A 1 107 ? 2.863 4.740 -31.365 1.00 95.31 107 ALA A O 1
ATOM 857 N N . VAL A 1 108 ? 3.242 6.040 -29.560 1.00 95.12 108 VAL A N 1
ATOM 858 C CA . VAL A 1 108 ? 4.519 6.591 -30.060 1.00 95.12 108 VAL A CA 1
ATOM 859 C C . VAL A 1 108 ? 5.531 5.470 -30.305 1.00 95.12 108 VAL A C 1
ATOM 861 O O . VAL A 1 108 ? 6.090 5.379 -31.399 1.00 95.12 108 VAL A O 1
ATOM 864 N N . LYS A 1 109 ? 5.697 4.567 -29.326 1.00 92.56 109 LYS A N 1
ATOM 865 C CA . LYS A 1 109 ? 6.602 3.413 -29.423 1.00 92.56 109 LYS A CA 1
ATOM 866 C C . LYS A 1 109 ? 6.343 2.567 -30.670 1.00 92.56 109 LYS A C 1
ATOM 868 O O . LYS A 1 109 ? 7.290 2.139 -31.325 1.00 92.56 109 LYS A O 1
ATOM 873 N N . ILE A 1 110 ? 5.069 2.312 -30.974 1.00 92.50 110 ILE A N 1
ATOM 874 C CA . ILE A 1 110 ? 4.656 1.537 -32.149 1.00 92.50 110 ILE A CA 1
ATOM 875 C C . ILE A 1 110 ? 4.892 2.338 -33.434 1.00 92.50 110 ILE A C 1
ATOM 877 O O . ILE A 1 110 ? 5.413 1.788 -34.398 1.00 92.50 110 ILE A O 1
ATOM 881 N N . SER A 1 111 ? 4.536 3.627 -33.460 1.00 94.12 111 SER A N 1
ATOM 882 C CA . SER A 1 111 ? 4.644 4.451 -34.671 1.00 94.12 111 SER A CA 1
ATOM 883 C C . SER A 1 111 ? 6.081 4.690 -35.130 1.00 94.12 111 SER A C 1
ATOM 885 O O . SER A 1 111 ? 6.330 4.790 -36.327 1.00 94.12 111 SER A O 1
ATOM 887 N N . GLU A 1 112 ? 7.019 4.772 -34.188 1.00 92.88 112 GLU A N 1
ATOM 888 C CA . GLU A 1 112 ? 8.437 5.022 -34.463 1.00 92.88 112 GLU A CA 1
ATOM 889 C C . GLU A 1 112 ? 9.275 3.733 -34.451 1.00 92.88 112 GLU A C 1
ATOM 891 O O . GLU A 1 112 ? 10.493 3.794 -34.590 1.00 92.88 112 GLU A O 1
ATOM 896 N N . ASP A 1 113 ? 8.632 2.571 -34.290 1.00 89.94 113 ASP A N 1
ATOM 897 C CA . ASP A 1 113 ? 9.261 1.245 -34.291 1.00 89.94 113 ASP A CA 1
ATOM 898 C C . ASP A 1 113 ? 10.495 1.155 -33.372 1.00 89.94 113 ASP A C 1
ATOM 900 O O . ASP A 1 113 ? 11.562 0.660 -33.739 1.00 89.94 113 ASP A O 1
ATOM 904 N N . TRP A 1 114 ? 10.347 1.631 -32.130 1.00 88.44 114 TRP A N 1
ATOM 905 C CA . TRP A 1 114 ? 11.436 1.737 -31.142 1.00 88.44 114 TRP A CA 1
ATOM 906 C C . TRP A 1 114 ? 12.174 0.421 -30.854 1.00 88.44 114 TRP A C 1
ATOM 908 O O . TRP A 1 114 ? 13.237 0.429 -30.237 1.00 88.44 114 TRP A O 1
ATOM 918 N N . MET A 1 115 ? 11.606 -0.721 -31.244 1.00 84.88 115 MET A N 1
ATOM 919 C CA . MET A 1 115 ? 12.168 -2.047 -30.986 1.00 84.88 115 MET A CA 1
ATOM 920 C C . MET A 1 115 ? 12.909 -2.650 -32.187 1.00 84.88 115 MET A C 1
ATOM 922 O O . MET A 1 115 ? 13.482 -3.727 -32.027 1.00 84.88 115 MET A O 1
ATOM 926 N N . LYS A 1 116 ? 12.935 -1.984 -33.351 1.00 81.50 116 LYS A N 1
ATOM 927 C CA . LYS A 1 116 ? 13.447 -2.517 -34.627 1.00 81.50 116 LYS A CA 1
ATOM 928 C C . LYS A 1 116 ? 14.820 -3.189 -34.534 1.00 81.50 116 LYS A C 1
ATOM 930 O O . LYS A 1 116 ? 14.995 -4.311 -35.004 1.00 81.50 116 LYS A O 1
ATOM 935 N N . ASP A 1 117 ? 15.773 -2.521 -33.886 1.00 77.69 117 ASP A N 1
ATOM 936 C CA . ASP A 1 117 ? 17.167 -2.975 -33.775 1.00 77.69 117 ASP A CA 1
ATOM 937 C C . ASP A 1 117 ? 17.504 -3.541 -32.381 1.00 77.69 117 ASP A C 1
ATOM 939 O O . ASP A 1 117 ? 18.646 -3.909 -32.091 1.00 77.69 117 ASP A O 1
ATOM 943 N N . ILE A 1 118 ? 16.507 -3.655 -31.498 1.00 74.00 118 ILE A N 1
ATOM 944 C CA . ILE A 1 118 ? 16.704 -4.077 -30.111 1.00 74.00 118 ILE A CA 1
ATOM 945 C C . ILE A 1 118 ? 16.455 -5.575 -29.982 1.00 74.00 118 ILE A C 1
ATOM 947 O O . ILE A 1 118 ? 15.324 -6.061 -29.992 1.00 74.00 118 ILE A O 1
ATOM 951 N N . LYS A 1 119 ? 17.529 -6.333 -29.745 1.00 70.06 119 LYS A N 1
ATOM 952 C CA . LYS A 1 119 ? 17.411 -7.752 -29.392 1.00 70.06 119 LYS A CA 1
ATOM 953 C C . LYS A 1 119 ? 16.913 -7.898 -27.958 1.00 70.06 119 LYS A C 1
ATOM 955 O O . LYS A 1 119 ? 17.669 -7.729 -27.000 1.00 70.06 119 LYS A O 1
ATOM 960 N N . VAL A 1 120 ? 15.643 -8.267 -27.817 1.00 70.00 120 VAL A N 1
ATOM 961 C CA . VAL A 1 120 ? 15.061 -8.639 -26.527 1.00 70.00 120 VAL A CA 1
ATOM 962 C C . VAL A 1 120 ? 15.665 -9.964 -26.077 1.00 70.00 120 VAL A C 1
ATOM 964 O O . VAL A 1 120 ? 15.582 -10.970 -26.780 1.00 70.00 120 VAL A O 1
ATOM 967 N N . VAL A 1 121 ? 16.260 -9.983 -24.886 1.00 65.19 121 VAL A N 1
ATOM 968 C CA . VAL A 1 121 ? 16.798 -11.215 -24.308 1.00 65.19 121 VAL A CA 1
ATOM 969 C C . VAL A 1 121 ? 15.981 -11.599 -23.085 1.00 65.19 121 VAL A C 1
ATOM 971 O O . VAL A 1 121 ? 15.945 -10.878 -22.086 1.00 65.19 121 VAL A O 1
ATOM 974 N N . LYS A 1 122 ? 15.341 -12.768 -23.155 1.00 66.50 122 LYS A N 1
ATOM 975 C CA . LYS A 1 122 ? 14.700 -13.416 -22.012 1.00 66.50 122 LYS A CA 1
ATOM 976 C C . LYS A 1 122 ? 15.625 -14.512 -21.500 1.00 66.50 122 LYS A C 1
ATOM 978 O O . LYS A 1 122 ? 15.899 -15.467 -22.219 1.00 66.50 122 LYS A O 1
ATOM 983 N N . ALA A 1 123 ? 16.080 -14.392 -20.259 1.00 61.62 123 ALA A N 1
ATOM 984 C CA . ALA A 1 123 ? 16.505 -15.561 -19.510 1.00 61.62 123 ALA A CA 1
ATOM 985 C C . ALA A 1 123 ? 15.808 -15.589 -18.164 1.00 61.62 123 ALA A C 1
ATOM 987 O O . ALA A 1 123 ? 15.707 -14.585 -17.454 1.00 61.62 123 ALA A O 1
ATOM 988 N N . THR A 1 124 ? 15.360 -16.784 -17.831 1.00 60.50 124 THR A N 1
ATOM 989 C CA . THR A 1 124 ? 14.825 -17.105 -16.524 1.00 60.50 124 THR A CA 1
ATOM 990 C C . THR A 1 124 ? 15.876 -17.936 -15.811 1.00 60.50 124 THR A C 1
ATOM 992 O O . THR A 1 124 ? 16.386 -18.901 -16.377 1.00 60.50 124 THR A O 1
ATOM 995 N N . ASP A 1 125 ? 16.229 -17.544 -14.591 1.00 64.50 125 ASP A N 1
ATOM 996 C CA . ASP A 1 125 ? 17.066 -18.367 -13.723 1.00 64.50 125 ASP A CA 1
ATOM 997 C C . ASP A 1 125 ? 16.172 -18.999 -12.652 1.00 64.50 125 ASP A C 1
ATOM 999 O O . ASP A 1 125 ? 15.818 -18.361 -11.658 1.00 64.50 125 ASP A O 1
ATOM 1003 N N . THR A 1 126 ? 15.762 -20.246 -12.889 1.00 65.00 126 THR A N 1
ATOM 1004 C CA . THR A 1 126 ? 14.838 -20.986 -12.015 1.00 65.00 126 THR A CA 1
ATOM 1005 C C . THR A 1 126 ? 15.472 -21.360 -10.675 1.00 65.00 126 THR A C 1
ATOM 1007 O O . THR A 1 126 ? 14.757 -21.584 -9.699 1.00 65.00 126 THR A O 1
ATOM 1010 N N . SER A 1 127 ? 16.809 -21.336 -10.565 1.00 66.62 127 SER A N 1
ATOM 1011 C CA . SER A 1 127 ? 17.505 -21.574 -9.291 1.00 66.62 127 SER A CA 1
ATOM 1012 C C . SER A 1 127 ? 17.124 -20.547 -8.214 1.00 66.62 127 SER A C 1
ATOM 1014 O O . SER A 1 127 ? 17.103 -20.859 -7.023 1.00 66.62 127 SER A O 1
ATOM 1016 N N . LEU A 1 128 ? 16.725 -19.338 -8.630 1.00 68.06 128 LEU A N 1
ATOM 1017 C CA . LEU A 1 128 ? 16.274 -18.264 -7.743 1.00 68.06 128 LEU A CA 1
ATOM 1018 C C . LEU A 1 128 ? 14.867 -18.490 -7.168 1.00 68.06 128 LEU A C 1
ATOM 1020 O O . LEU A 1 128 ? 14.463 -17.740 -6.274 1.00 68.06 128 LEU A O 1
ATOM 1024 N N . MET A 1 129 ? 14.116 -19.475 -7.673 1.00 63.91 129 MET A N 1
ATOM 1025 C CA . MET A 1 129 ? 12.823 -19.896 -7.112 1.00 63.91 129 MET A CA 1
ATOM 1026 C C . MET A 1 129 ? 13.010 -20.854 -5.933 1.00 63.91 129 MET A C 1
ATOM 1028 O O . MET A 1 129 ? 12.222 -20.860 -4.994 1.00 63.91 129 MET A O 1
ATOM 1032 N N . THR A 1 130 ? 14.065 -21.671 -5.981 1.00 60.91 130 THR A N 1
ATOM 1033 C CA . THR A 1 130 ? 14.338 -22.710 -4.978 1.00 60.91 130 THR A CA 1
ATOM 1034 C C . THR A 1 130 ? 15.119 -22.201 -3.767 1.00 60.91 130 THR A C 1
ATOM 1036 O O . THR A 1 130 ? 15.312 -22.947 -2.808 1.00 60.91 130 THR A O 1
ATOM 1039 N N . GLU A 1 131 ? 15.578 -20.945 -3.784 1.00 67.69 131 GLU A N 1
ATOM 1040 C CA . GLU A 1 131 ? 16.240 -20.356 -2.620 1.00 67.69 131 GLU A CA 1
ATOM 1041 C C . GLU A 1 131 ? 15.252 -20.187 -1.460 1.00 67.69 131 GLU A C 1
ATOM 1043 O O . GLU A 1 131 ? 14.129 -19.704 -1.616 1.00 67.69 131 GLU A O 1
ATOM 1048 N N . SER A 1 132 ? 15.688 -20.589 -0.267 1.00 63.38 132 SER A N 1
ATOM 1049 C CA . SER A 1 132 ? 14.913 -20.425 0.957 1.00 63.38 132 SER A CA 1
ATOM 1050 C C . SER A 1 132 ? 14.584 -18.955 1.207 1.00 63.38 132 SER A C 1
ATOM 1052 O O . SER A 1 132 ? 15.420 -18.081 0.965 1.00 63.38 132 SER A O 1
ATOM 1054 N N . SER A 1 133 ? 13.399 -18.703 1.776 1.00 68.81 133 SER A N 1
ATOM 1055 C CA . SER A 1 133 ? 12.998 -17.372 2.245 1.00 68.81 133 SER A CA 1
ATOM 1056 C C . SER A 1 133 ? 14.139 -16.701 3.016 1.00 68.81 133 SER A C 1
ATOM 1058 O O . SER A 1 133 ? 14.692 -17.325 3.926 1.00 68.81 133 SER A O 1
ATOM 1060 N N . PRO A 1 134 ? 14.473 -15.437 2.707 1.00 75.12 134 PRO A N 1
ATOM 1061 C CA . PRO A 1 134 ? 15.588 -14.756 3.352 1.00 75.12 134 PRO A CA 1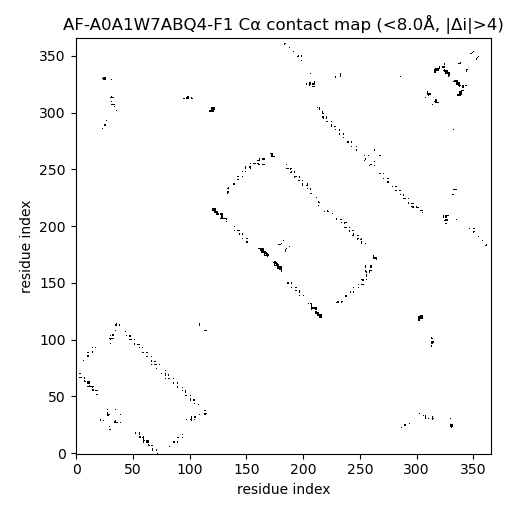
ATOM 1062 C C . PRO A 1 134 ? 15.352 -14.510 4.849 1.00 75.12 134 PRO A C 1
ATOM 1064 O O . PRO A 1 134 ? 16.310 -14.287 5.585 1.00 75.12 134 PRO A O 1
ATOM 1067 N N . LEU A 1 135 ? 14.094 -14.541 5.303 1.00 83.50 135 LEU A N 1
ATOM 1068 C CA . LEU A 1 135 ? 13.716 -14.385 6.706 1.00 83.50 135 LEU A CA 1
ATOM 1069 C C . LEU A 1 135 ? 12.967 -15.621 7.237 1.00 83.50 135 LEU A C 1
ATOM 1071 O O . LEU A 1 135 ? 12.217 -16.260 6.486 1.00 83.50 135 LEU A O 1
ATOM 1075 N N . PRO A 1 136 ? 13.152 -15.961 8.530 1.00 88.06 136 PRO A N 1
ATOM 1076 C CA . PRO A 1 136 ? 12.581 -17.159 9.128 1.00 88.06 136 PRO A CA 1
ATOM 1077 C C . PRO A 1 136 ? 11.080 -17.013 9.405 1.00 88.06 136 PRO A C 1
ATOM 1079 O O . PRO A 1 136 ? 10.608 -16.010 9.943 1.00 88.06 136 PRO A O 1
ATOM 1082 N N . ASN A 1 137 ? 10.332 -18.088 9.147 1.00 88.56 137 ASN A N 1
ATOM 1083 C CA . ASN A 1 137 ? 8.884 -18.138 9.403 1.00 88.56 137 ASN A CA 1
ATOM 1084 C C . ASN A 1 137 ? 8.537 -18.017 10.890 1.00 88.56 137 ASN A C 1
ATOM 1086 O O . ASN A 1 137 ? 7.419 -17.631 11.221 1.00 88.56 137 ASN A O 1
ATOM 1090 N N . ALA A 1 138 ? 9.491 -18.317 11.778 1.00 91.31 138 ALA A N 1
ATOM 1091 C CA . ALA A 1 138 ? 9.327 -18.193 13.223 1.00 91.31 138 ALA A CA 1
ATOM 1092 C C . ALA A 1 138 ? 8.833 -16.795 13.637 1.00 91.31 138 ALA A C 1
ATOM 1094 O O . ALA A 1 138 ? 8.055 -16.685 14.577 1.00 91.31 138 ALA A O 1
ATOM 1095 N N . LEU A 1 139 ? 9.190 -15.739 12.893 1.00 91.94 139 LEU A N 1
ATOM 1096 C CA . LEU A 1 139 ? 8.705 -14.380 13.155 1.00 91.94 139 LEU A CA 1
ATOM 1097 C C . LEU A 1 139 ? 7.182 -14.251 13.002 1.00 91.94 139 LEU A C 1
ATOM 1099 O O . LEU A 1 139 ? 6.556 -13.525 13.769 1.00 91.94 139 LEU A O 1
ATOM 1103 N N . PHE A 1 140 ? 6.576 -14.946 12.035 1.00 94.56 140 PHE A N 1
ATOM 1104 C CA . PHE A 1 140 ? 5.117 -14.988 11.882 1.00 94.56 140 PHE A CA 1
ATOM 1105 C C . PHE A 1 140 ? 4.465 -15.901 12.919 1.00 94.56 140 PHE A C 1
ATOM 1107 O O . PHE A 1 140 ? 3.389 -15.587 13.413 1.00 94.56 140 PHE A O 1
ATOM 1114 N N . VAL A 1 141 ? 5.131 -16.996 13.295 1.00 95.12 141 VAL A N 1
ATOM 1115 C CA . VAL A 1 141 ? 4.647 -17.886 14.362 1.00 95.12 141 VAL A CA 1
ATOM 1116 C C . VAL A 1 141 ? 4.581 -17.142 15.696 1.00 95.12 141 VAL A C 1
ATOM 1118 O O . VAL A 1 141 ? 3.577 -17.243 16.388 1.00 95.12 141 VAL A O 1
ATOM 1121 N N . ILE A 1 142 ? 5.589 -16.330 16.031 1.00 96.38 142 ILE A N 1
ATOM 1122 C CA . ILE A 1 142 ? 5.572 -15.489 17.239 1.00 96.38 142 ILE A CA 1
ATOM 1123 C C . ILE A 1 142 ? 4.379 -14.520 17.217 1.00 96.38 142 ILE A C 1
ATOM 1125 O O . ILE A 1 142 ? 3.682 -14.388 18.219 1.00 96.38 142 ILE A O 1
ATOM 1129 N N . GLN A 1 143 ? 4.103 -13.882 16.075 1.00 97.06 143 GLN A N 1
ATOM 1130 C CA . GLN A 1 143 ? 2.943 -12.994 15.910 1.00 97.06 143 GLN A CA 1
ATOM 1131 C C . GLN A 1 143 ? 1.613 -13.749 16.057 1.00 97.06 143 GLN A C 1
ATOM 1133 O O . GLN A 1 143 ? 0.695 -13.260 16.711 1.00 97.06 143 GLN A O 1
ATOM 1138 N N . LEU A 1 144 ? 1.519 -14.961 15.504 1.00 97.12 144 LEU A N 1
ATOM 1139 C CA . LEU A 1 144 ? 0.344 -15.819 15.643 1.00 97.12 144 LEU A CA 1
ATOM 1140 C C . LEU A 1 144 ? 0.112 -16.219 17.105 1.00 97.12 144 LEU A C 1
ATOM 1142 O O . LEU A 1 144 ? -1.007 -16.114 17.597 1.00 97.12 144 LEU A O 1
ATOM 1146 N N . LEU A 1 145 ? 1.167 -16.628 17.815 1.00 97.75 145 LEU A N 1
ATOM 1147 C CA . LEU A 1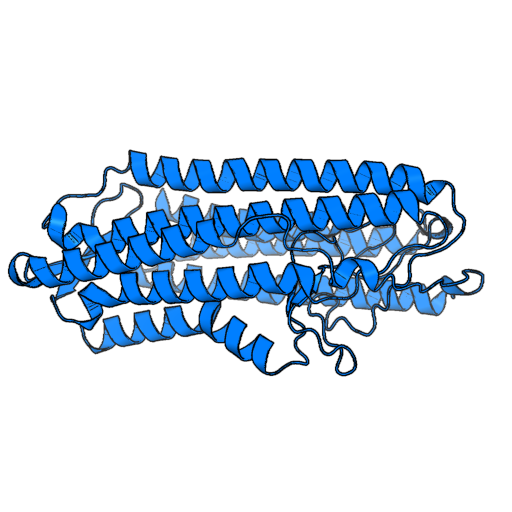 145 ? 1.098 -16.946 19.242 1.00 97.75 145 LEU A CA 1
ATOM 1148 C C . LEU A 1 145 ? 0.690 -15.723 20.073 1.00 97.75 145 LEU A C 1
ATOM 1150 O O . LEU A 1 145 ? -0.105 -15.863 20.999 1.00 97.75 145 LEU A O 1
ATOM 1154 N N . ALA A 1 146 ? 1.168 -14.526 19.718 1.00 97.56 146 ALA A N 1
ATOM 1155 C CA . ALA A 1 146 ? 0.754 -13.283 20.363 1.00 97.56 146 ALA A CA 1
ATOM 1156 C C . ALA A 1 146 ? -0.743 -12.996 20.155 1.00 97.56 146 ALA A C 1
ATOM 1158 O O . ALA A 1 146 ? -1.427 -12.637 21.113 1.00 97.56 146 ALA A O 1
ATOM 1159 N N . PHE A 1 147 ? -1.281 -13.216 18.948 1.00 97.31 147 PHE A N 1
ATOM 1160 C CA . PHE A 1 147 ? -2.725 -13.132 18.716 1.00 97.31 147 PHE A CA 1
ATOM 1161 C C . PHE A 1 147 ? -3.487 -14.171 19.534 1.00 97.31 147 PHE A C 1
ATOM 1163 O O . PHE A 1 147 ? -4.440 -13.805 20.211 1.00 97.31 147 PHE A O 1
ATOM 1170 N N . ILE A 1 148 ? -3.066 -15.440 19.527 1.00 97.75 148 ILE A N 1
ATOM 1171 C CA . ILE A 1 148 ? -3.713 -16.499 20.319 1.00 97.75 148 ILE A CA 1
ATOM 1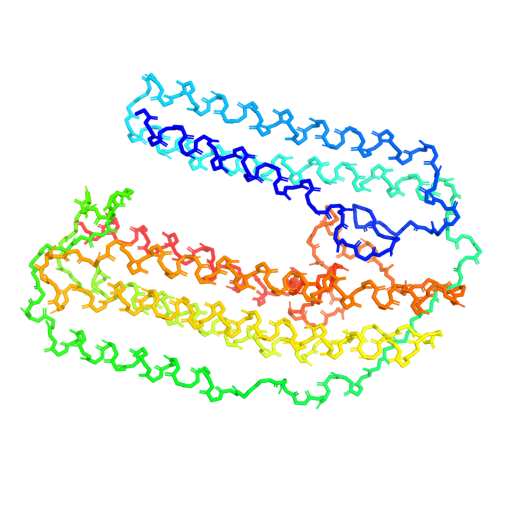172 C C . ILE A 1 148 ? -3.756 -16.106 21.802 1.00 97.75 148 ILE A C 1
ATOM 1174 O O . ILE A 1 148 ? -4.811 -16.187 22.428 1.00 97.75 148 ILE A O 1
ATOM 1178 N N . ALA A 1 149 ? -2.645 -15.606 22.349 1.00 98.19 149 ALA A N 1
ATOM 1179 C CA . ALA A 1 149 ? -2.588 -15.109 23.719 1.00 98.19 149 ALA A CA 1
ATOM 1180 C C . ALA A 1 149 ? -3.547 -13.928 23.951 1.00 98.19 149 ALA A C 1
ATOM 1182 O O . ALA A 1 149 ? -4.244 -13.906 24.963 1.00 98.19 149 ALA A O 1
ATOM 1183 N N . ALA A 1 150 ? -3.638 -12.982 23.009 1.00 97.69 150 ALA A N 1
ATOM 1184 C CA . ALA A 1 150 ? -4.583 -11.867 23.077 1.00 97.69 150 ALA A CA 1
ATOM 1185 C C . ALA A 1 150 ? -6.048 -12.340 23.046 1.00 97.69 150 ALA A C 1
ATOM 1187 O O . ALA A 1 150 ? -6.854 -11.869 23.845 1.00 97.69 150 ALA A O 1
ATOM 1188 N N . PHE A 1 151 ? -6.390 -13.308 22.188 1.00 98.06 151 PHE A N 1
ATOM 1189 C CA . PHE A 1 151 ? -7.726 -13.911 22.129 1.00 98.06 151 PHE A CA 1
ATOM 1190 C C . PHE A 1 151 ? -8.094 -14.600 23.443 1.00 98.06 151 PHE A C 1
ATOM 1192 O O . PHE A 1 151 ? -9.180 -14.360 23.968 1.00 98.06 151 PHE A O 1
ATOM 1199 N N . ILE A 1 152 ? -7.185 -15.407 23.998 1.00 98.25 152 ILE A N 1
ATOM 1200 C CA . ILE A 1 152 ? -7.379 -16.054 25.302 1.00 98.25 152 ILE A CA 1
ATOM 1201 C C . ILE A 1 152 ? -7.559 -14.990 26.389 1.00 98.25 152 ILE A C 1
ATOM 1203 O O . ILE A 1 152 ? -8.499 -15.066 27.173 1.00 98.25 152 ILE A O 1
ATOM 1207 N N . PHE A 1 153 ? -6.700 -13.969 26.418 1.00 97.81 153 PHE A N 1
ATOM 1208 C CA . PHE A 1 153 ? -6.769 -12.895 27.405 1.00 97.81 153 PHE A CA 1
ATOM 1209 C C . PHE A 1 153 ? -8.106 -12.145 27.363 1.00 97.81 153 PHE A C 1
ATOM 1211 O O . PHE A 1 153 ? -8.719 -11.939 28.413 1.00 97.81 153 PHE A O 1
ATOM 1218 N N . VAL A 1 154 ? -8.575 -11.759 26.172 1.00 97.00 154 VAL A N 1
ATOM 1219 C CA . VAL A 1 154 ? -9.859 -11.064 25.998 1.00 97.00 154 VAL A CA 1
ATOM 1220 C C . VAL A 1 154 ? -11.024 -11.973 26.375 1.00 97.00 154 VAL A C 1
ATOM 1222 O O . VAL A 1 154 ? -11.913 -11.528 27.093 1.00 97.00 154 VAL A O 1
ATOM 1225 N N . ALA A 1 155 ? -11.002 -13.248 25.976 1.00 97.25 155 ALA A N 1
ATOM 1226 C CA . ALA A 1 155 ? -12.044 -14.209 26.337 1.00 97.25 155 ALA A CA 1
ATOM 1227 C C . ALA A 1 155 ? -12.143 -14.415 27.858 1.00 97.25 155 ALA A C 1
ATOM 1229 O O . ALA A 1 155 ? -13.235 -14.364 28.414 1.00 97.25 155 ALA A O 1
ATOM 1230 N N . LEU A 1 156 ? -11.008 -14.563 28.550 1.00 97.56 156 LEU A N 1
ATOM 1231 C CA . LEU A 1 156 ? -10.965 -14.717 30.011 1.00 97.56 156 LEU A CA 1
ATOM 1232 C C . LEU A 1 156 ? -11.387 -13.453 30.775 1.00 97.56 156 LEU A C 1
ATOM 1234 O O . LEU A 1 156 ? -11.740 -13.537 31.949 1.00 97.56 156 LEU A O 1
ATOM 1238 N N . ASN A 1 157 ? -11.325 -12.281 30.141 1.00 96.19 157 ASN A N 1
ATOM 1239 C CA . ASN A 1 157 ? -11.720 -11.008 30.746 1.00 96.19 157 ASN A CA 1
ATOM 1240 C C . ASN A 1 157 ? -13.011 -10.441 30.147 1.00 96.19 157 ASN A C 1
ATOM 1242 O O . ASN A 1 157 ? -13.340 -9.292 30.437 1.00 96.19 157 ASN A O 1
ATOM 1246 N N . TYR A 1 158 ? -13.750 -11.221 29.353 1.00 95.38 158 TYR A N 1
ATOM 1247 C CA . TYR A 1 158 ? -14.925 -10.744 28.624 1.00 95.38 158 TYR A CA 1
ATOM 1248 C C . TYR A 1 158 ? -15.982 -10.138 29.557 1.00 95.38 158 TYR A C 1
ATOM 1250 O O . TYR A 1 158 ? -16.492 -9.048 29.300 1.00 95.38 158 TYR A O 1
ATOM 1258 N N . ASP A 1 159 ? -16.219 -10.777 30.703 1.00 94.00 159 ASP A N 1
ATOM 1259 C CA . ASP A 1 159 ? -17.184 -10.316 31.710 1.00 94.00 159 ASP A CA 1
ATOM 1260 C C . ASP A 1 159 ? -16.802 -8.971 32.344 1.00 94.00 159 ASP A C 1
ATOM 1262 O O . ASP A 1 159 ? -17.658 -8.241 32.836 1.00 94.00 159 ASP A O 1
ATOM 1266 N N . ARG A 1 160 ? -15.511 -8.619 32.326 1.00 91.00 160 ARG A N 1
ATOM 1267 C CA . ARG A 1 160 ? -14.987 -7.358 32.874 1.00 91.00 160 ARG A CA 1
ATOM 1268 C C . ARG A 1 160 ? -14.995 -6.221 31.855 1.00 91.00 160 ARG A C 1
ATOM 1270 O O . ARG A 1 160 ? -14.692 -5.088 32.234 1.00 91.00 160 ARG A O 1
ATOM 1277 N N . ILE A 1 161 ? -15.280 -6.516 30.585 1.00 92.75 161 ILE A N 1
ATOM 1278 C CA . ILE A 1 161 ? -15.405 -5.504 29.539 1.00 92.75 161 ILE A CA 1
ATOM 1279 C C . ILE A 1 161 ? -16.704 -4.720 29.791 1.00 92.75 161 ILE A C 1
ATOM 1281 O O . ILE A 1 161 ? -17.756 -5.347 29.976 1.00 92.75 161 ILE A O 1
ATOM 1285 N N . PRO A 1 162 ? -16.654 -3.373 29.797 1.00 91.12 162 PRO A N 1
ATOM 1286 C CA . PRO A 1 162 ? -17.842 -2.544 29.974 1.00 91.12 162 PRO A CA 1
ATOM 1287 C C . PRO A 1 162 ? -18.922 -2.844 28.933 1.00 91.12 162 PRO A C 1
ATOM 1289 O O . PRO A 1 162 ? -18.611 -3.218 27.804 1.00 91.12 162 PRO A O 1
ATOM 1292 N N . GLU A 1 163 ? -20.185 -2.603 29.285 1.00 91.94 163 GLU A N 1
ATOM 1293 C CA . GLU A 1 163 ? -21.324 -2.784 28.368 1.00 91.94 163 GLU A CA 1
ATOM 1294 C C . GLU A 1 163 ? -21.262 -1.875 27.129 1.00 91.94 163 GLU A C 1
ATOM 1296 O O . GLU A 1 163 ? -21.897 -2.159 26.118 1.00 91.94 163 GLU A O 1
ATOM 1301 N N . THR A 1 164 ? -20.462 -0.807 27.176 1.00 90.31 164 THR A N 1
ATOM 1302 C CA . THR A 1 164 ? -20.205 0.103 26.055 1.00 90.31 164 THR A CA 1
ATOM 1303 C C . THR A 1 164 ? -18.709 0.213 25.790 1.00 90.31 164 THR A C 1
ATOM 1305 O O . THR A 1 164 ? -17.940 0.566 26.688 1.00 90.31 164 THR A O 1
ATOM 1308 N N . ILE A 1 165 ? -18.289 -0.029 24.550 1.00 89.25 165 ILE A N 1
ATOM 1309 C CA . ILE A 1 165 ? -16.886 0.039 24.127 1.00 89.25 165 ILE A CA 1
ATOM 1310 C C . ILE A 1 165 ? -16.694 1.141 23.087 1.00 89.25 165 ILE A C 1
ATOM 1312 O O . ILE A 1 165 ? -17.557 1.352 22.241 1.00 89.25 165 ILE A O 1
ATOM 1316 N N . ALA A 1 166 ? -15.562 1.847 23.132 1.00 85.75 166 ALA A N 1
ATOM 1317 C CA . ALA A 1 166 ? -15.243 2.804 22.072 1.00 85.75 166 ALA A CA 1
ATOM 1318 C C . ALA A 1 166 ? -14.815 2.070 20.799 1.00 85.75 166 ALA A C 1
ATOM 1320 O O . ALA A 1 166 ? -14.001 1.144 20.869 1.00 85.75 166 ALA A O 1
ATOM 1321 N N . THR A 1 167 ? -15.333 2.521 19.662 1.00 81.00 167 THR A N 1
ATOM 1322 C CA . THR A 1 167 ? -15.081 1.944 18.334 1.00 81.00 167 THR A CA 1
ATOM 1323 C C . THR A 1 167 ? -14.470 2.941 17.352 1.00 81.00 167 THR A C 1
ATOM 1325 O O . THR A 1 167 ? -13.945 2.525 16.319 1.00 81.00 167 THR A O 1
ATOM 1328 N N . HIS A 1 168 ? -14.467 4.233 17.686 1.00 79.88 168 HIS A N 1
ATOM 1329 C CA . HIS A 1 168 ? -13.769 5.277 16.939 1.00 79.88 168 HIS A CA 1
ATOM 1330 C C . HIS A 1 168 ? -13.111 6.283 17.891 1.00 79.88 168 HIS A C 1
ATOM 1332 O O . HIS A 1 168 ? -13.525 6.426 19.047 1.00 79.88 168 HIS A O 1
ATOM 1338 N N . TRP A 1 169 ? -12.070 6.953 17.391 1.00 78.75 169 TRP A N 1
ATOM 1339 C CA . TRP A 1 169 ? -11.329 7.979 18.111 1.00 78.75 169 TRP A CA 1
ATOM 1340 C C . TRP A 1 169 ? -11.022 9.160 17.200 1.00 78.75 169 TRP A C 1
ATOM 1342 O O . TRP A 1 169 ? -10.650 8.987 16.037 1.00 78.75 169 TRP A O 1
ATOM 1352 N N . ASN A 1 170 ? -11.090 10.359 17.767 1.00 74.50 170 ASN A N 1
ATOM 1353 C CA . ASN A 1 170 ? -10.699 11.582 17.087 1.00 74.50 170 ASN A CA 1
ATOM 1354 C C . ASN A 1 170 ? -9.162 11.723 17.015 1.00 74.50 170 ASN A C 1
ATOM 1356 O O . ASN A 1 170 ? -8.395 10.927 17.562 1.00 74.50 170 ASN A O 1
ATOM 1360 N N . ILE A 1 171 ? -8.678 12.791 16.375 1.00 71.06 171 ILE A N 1
ATOM 1361 C CA . ILE A 1 171 ? -7.235 13.052 16.211 1.00 71.06 171 ILE A CA 1
ATOM 1362 C C . ILE A 1 171 ? -6.471 13.266 17.531 1.00 71.06 171 ILE A C 1
ATOM 1364 O O . ILE A 1 171 ? -5.255 13.091 17.576 1.00 71.06 171 ILE A O 1
ATOM 1368 N N . LYS A 1 172 ? -7.166 13.637 18.612 1.00 72.94 172 LYS A N 1
ATOM 1369 C CA . LYS A 1 172 ? -6.577 13.750 19.954 1.00 72.94 172 LYS A CA 1
ATOM 1370 C C . LYS A 1 172 ? -6.487 12.392 20.660 1.00 72.94 172 LYS A C 1
ATOM 1372 O O . LYS A 1 172 ? -5.925 12.312 21.748 1.00 72.94 172 LYS A O 1
ATOM 1377 N N . GLY A 1 173 ? -7.009 11.332 20.039 1.00 72.12 173 GLY A N 1
ATOM 1378 C CA . GLY A 1 173 ? -7.107 9.999 20.622 1.00 72.12 173 GLY A CA 1
ATOM 1379 C C . GLY A 1 173 ? -8.254 9.860 21.623 1.00 72.12 173 GLY A C 1
ATOM 1380 O O . GLY A 1 173 ? -8.275 8.890 22.376 1.00 72.12 173 GLY A O 1
ATOM 1381 N N . GLU A 1 174 ? -9.192 10.809 21.653 1.00 77.81 174 GLU A N 1
ATOM 1382 C CA . GLU A 1 174 ? -10.389 10.737 22.494 1.00 77.81 174 GLU A CA 1
ATOM 1383 C C . GLU A 1 174 ? -11.465 9.934 21.760 1.00 77.81 174 GLU A C 1
ATOM 1385 O O . GLU A 1 174 ? -11.613 10.056 20.544 1.00 77.81 174 GLU A O 1
ATOM 1390 N N . ALA A 1 175 ? -12.217 9.113 22.487 1.00 81.38 175 ALA A N 1
ATOM 1391 C CA . ALA A 1 175 ? -13.293 8.324 21.906 1.00 81.38 175 ALA A CA 1
ATOM 1392 C C . ALA A 1 175 ? -14.481 9.233 21.613 1.00 81.38 175 ALA A C 1
ATOM 1394 O O . ALA A 1 175 ? -14.985 9.915 22.504 1.00 81.38 175 ALA A O 1
ATOM 1395 N N . ASP A 1 176 ? -14.931 9.211 20.368 1.00 80.88 176 ASP A N 1
ATOM 1396 C CA . ASP A 1 176 ? -16.065 9.990 19.875 1.00 80.88 176 ASP A CA 1
ATOM 1397 C C . ASP A 1 176 ? -17.171 9.101 19.285 1.00 80.88 176 ASP A C 1
ATOM 1399 O O . ASP A 1 176 ? -18.253 9.600 18.981 1.00 80.88 176 ASP A O 1
ATOM 1403 N N . ASN A 1 177 ? -16.941 7.785 19.188 1.00 83.38 177 ASN A N 1
ATOM 1404 C CA . ASN A 1 177 ? -17.971 6.810 18.852 1.00 83.38 177 ASN A CA 1
ATOM 1405 C C . ASN A 1 177 ? -17.858 5.540 19.701 1.00 83.38 177 ASN A C 1
ATOM 1407 O O . ASN A 1 177 ? -16.760 5.073 2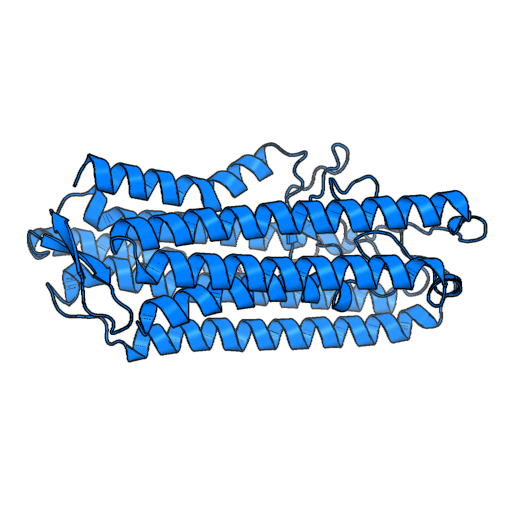0.029 1.00 83.38 177 ASN A O 1
ATOM 1411 N N . PHE A 1 178 ? -19.014 4.969 20.024 1.00 87.12 178 PHE A N 1
ATOM 1412 C CA . PHE A 1 178 ? -19.152 3.842 20.936 1.00 87.12 178 PHE A CA 1
ATOM 1413 C C . PHE A 1 178 ? -20.145 2.821 20.389 1.00 87.12 178 PHE A C 1
ATOM 1415 O O . PHE A 1 178 ? -21.041 3.147 19.613 1.00 87.12 178 PHE A O 1
ATOM 1422 N N . SER A 1 179 ? -19.999 1.574 20.820 1.00 87.75 179 SER A N 1
ATOM 1423 C CA . SER A 1 179 ? -20.888 0.474 20.452 1.00 87.75 179 SER A CA 1
ATOM 1424 C C . SER A 1 179 ? -21.184 -0.407 21.667 1.00 87.75 179 SER A C 1
ATOM 1426 O O . SER A 1 179 ? -20.350 -0.489 22.578 1.00 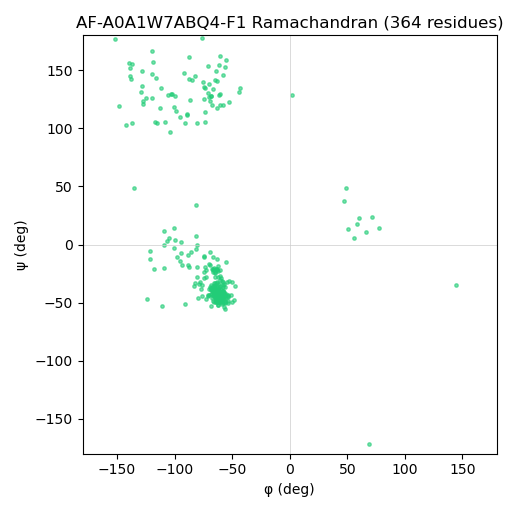87.75 179 SER A O 1
ATOM 1428 N N . PRO A 1 180 ? -22.348 -1.079 21.707 1.00 91.69 180 PRO A N 1
ATOM 1429 C CA . PRO A 1 180 ? -22.653 -2.034 22.761 1.00 91.69 180 PRO A CA 1
ATOM 1430 C C . PRO A 1 180 ? -21.691 -3.228 22.725 1.00 91.69 180 PRO A C 1
ATOM 1432 O O . PRO A 1 180 ? -21.203 -3.649 21.666 1.00 91.69 180 PRO A O 1
ATOM 1435 N N . LYS A 1 181 ? -21.423 -3.794 23.901 1.00 92.12 181 LYS A N 1
ATOM 1436 C CA . LYS A 1 181 ? -20.646 -5.021 24.053 1.00 92.12 181 LYS A CA 1
ATOM 1437 C C . LYS A 1 181 ? -21.424 -6.190 23.464 1.00 92.12 181 LYS A C 1
ATOM 1439 O O . LYS A 1 181 ? -22.506 -6.539 23.922 1.00 92.12 181 LYS A O 1
ATOM 1444 N N . ASN A 1 182 ? -20.828 -6.839 22.476 1.00 91.69 182 ASN A N 1
ATOM 1445 C CA . ASN A 1 182 ? -21.249 -8.142 21.989 1.00 91.69 182 ASN A CA 1
ATOM 1446 C C . ASN A 1 182 ? -20.033 -8.885 21.416 1.00 91.69 182 ASN A C 1
ATOM 1448 O O . ASN A 1 182 ? -18.909 -8.379 21.423 1.00 91.69 182 ASN A O 1
ATOM 1452 N N . ILE A 1 183 ? -20.223 -10.130 20.980 1.00 92.69 183 ILE A N 1
ATOM 1453 C CA . ILE A 1 183 ? -19.119 -10.954 20.468 1.00 92.69 183 ILE A CA 1
ATOM 1454 C C . ILE A 1 183 ? -18.488 -10.304 19.227 1.00 92.69 183 ILE A C 1
ATOM 1456 O O . ILE A 1 183 ? -17.268 -10.284 19.098 1.00 92.69 183 ILE A O 1
ATOM 1460 N N . ILE A 1 184 ? -19.295 -9.725 18.336 1.00 90.81 184 ILE A N 1
ATOM 1461 C CA . ILE A 1 184 ? -18.809 -9.115 17.094 1.00 90.81 184 ILE A CA 1
ATOM 1462 C C . ILE A 1 184 ? -17.993 -7.859 17.411 1.00 90.81 184 ILE A C 1
ATOM 1464 O O . ILE A 1 184 ? -16.844 -7.765 16.990 1.00 90.81 184 ILE A O 1
ATOM 1468 N N . SER A 1 185 ? -18.540 -6.924 18.190 1.00 89.31 185 SER A N 1
ATOM 1469 C CA . SER A 1 185 ? -17.891 -5.645 18.496 1.00 89.31 185 SER A CA 1
ATOM 1470 C C . SER A 1 185 ? -16.576 -5.820 19.265 1.00 89.31 185 SER A C 1
ATOM 1472 O O . SER A 1 185 ? -15.622 -5.082 19.023 1.00 89.31 185 SER A O 1
ATOM 1474 N N . VAL A 1 186 ? -16.480 -6.840 20.127 1.00 92.56 186 VAL A N 1
ATOM 1475 C CA . VAL A 1 186 ? -15.261 -7.145 20.894 1.00 92.56 186 VAL A CA 1
ATOM 1476 C C . VAL A 1 186 ? -14.222 -7.907 20.067 1.00 92.56 186 VAL A C 1
ATOM 1478 O O . VAL A 1 186 ? -13.044 -7.555 20.105 1.00 92.56 186 VAL A O 1
ATOM 1481 N N . PHE A 1 187 ? -14.614 -8.950 19.324 1.00 94.44 187 PHE A N 1
ATOM 1482 C CA . PHE A 1 187 ? -13.657 -9.851 18.664 1.00 94.44 187 PHE A CA 1
ATOM 1483 C C . PHE A 1 187 ? -13.323 -9.479 17.215 1.00 94.44 187 PHE A C 1
ATOM 1485 O O . PHE A 1 187 ? -12.290 -9.925 16.708 1.00 94.44 187 PHE A O 1
ATOM 1492 N N . ALA A 1 188 ? -14.126 -8.646 16.544 1.00 91.88 188 ALA A N 1
ATOM 1493 C CA . ALA A 1 188 ? -13.884 -8.260 15.152 1.00 91.88 188 ALA A CA 1
ATOM 1494 C C . ALA A 1 188 ? -12.492 -7.642 14.900 1.00 91.88 188 ALA A C 1
ATOM 1496 O O . ALA A 1 188 ? -11.854 -8.056 13.928 1.00 91.88 188 ALA A O 1
ATOM 1497 N N . PRO A 1 189 ? -11.953 -6.739 15.750 1.00 91.62 189 PRO A N 1
ATOM 1498 C CA . PRO A 1 189 ? -10.598 -6.219 15.557 1.00 91.62 189 PRO A CA 1
ATOM 1499 C C . PRO A 1 189 ? -9.526 -7.315 15.618 1.00 91.62 189 PRO A C 1
ATOM 1501 O O . PRO A 1 189 ? -8.603 -7.324 14.804 1.00 91.62 189 PRO A O 1
ATOM 1504 N N . GLY A 1 190 ? -9.669 -8.273 16.541 1.00 95.19 190 GLY A N 1
ATOM 1505 C CA . GLY A 1 190 ? -8.762 -9.416 16.663 1.00 95.19 190 GLY A CA 1
ATOM 1506 C C . GLY A 1 190 ? -8.818 -10.333 15.441 1.00 95.19 190 GLY A C 1
ATOM 1507 O O . GLY A 1 190 ? -7.777 -10.729 14.917 1.00 95.19 190 GLY A O 1
ATOM 1508 N N . VAL A 1 191 ? -10.026 -10.632 14.946 1.00 95.06 191 VAL A N 1
ATOM 1509 C CA . VAL A 1 191 ? -10.232 -11.461 13.744 1.00 95.06 191 VAL A CA 1
ATOM 1510 C C . VAL A 1 191 ? -9.650 -10.777 12.511 1.00 95.06 191 VAL A C 1
ATOM 1512 O O . VAL A 1 191 ? -8.929 -11.413 11.746 1.00 95.06 191 VAL A O 1
ATOM 1515 N N . LEU A 1 192 ? -9.902 -9.477 12.338 1.00 93.75 192 LEU A N 1
ATOM 1516 C CA . LEU A 1 192 ? -9.349 -8.708 11.227 1.00 93.75 192 LEU A CA 1
ATOM 1517 C C . LEU A 1 192 ? -7.815 -8.686 11.269 1.00 93.75 192 LEU A C 1
ATOM 1519 O O . LEU A 1 192 ? -7.171 -8.962 10.257 1.00 93.75 192 LEU A O 1
ATOM 1523 N N . GLY A 1 193 ? -7.231 -8.435 12.444 1.00 95.38 193 GLY A N 1
ATOM 1524 C CA . GLY A 1 193 ? -5.783 -8.484 12.643 1.00 95.38 193 GLY A CA 1
ATOM 1525 C C . GLY A 1 193 ? -5.181 -9.852 12.299 1.00 95.38 193 GLY A C 1
ATOM 1526 O O . GLY A 1 193 ? -4.159 -9.921 11.615 1.00 95.38 193 GLY A O 1
ATOM 1527 N N . LEU A 1 194 ? -5.846 -10.942 12.697 1.00 96.00 194 LEU A N 1
ATOM 1528 C CA . LEU A 1 194 ? -5.430 -12.307 12.370 1.00 96.00 194 LEU A CA 1
ATOM 1529 C C . LEU A 1 194 ? -5.516 -12.596 10.864 1.00 96.00 194 LEU A C 1
ATOM 1531 O O . LEU A 1 194 ? -4.586 -13.170 10.300 1.00 96.00 194 LEU A O 1
ATOM 1535 N N . VAL A 1 195 ? -6.592 -12.181 10.189 1.00 95.19 195 VAL A N 1
ATOM 1536 C CA . VAL A 1 195 ? -6.721 -12.345 8.731 1.00 95.19 195 VAL A CA 1
ATOM 1537 C C . VAL A 1 195 ? -5.615 -11.582 8.003 1.00 95.19 195 VAL A C 1
ATOM 1539 O O . VAL A 1 195 ? -4.964 -12.148 7.125 1.00 95.19 195 VAL A O 1
ATOM 1542 N N . ILE A 1 196 ? -5.340 -10.335 8.401 1.00 94.38 196 ILE A N 1
ATOM 1543 C CA . ILE A 1 196 ? -4.246 -9.536 7.831 1.00 94.38 196 ILE A CA 1
ATOM 1544 C C . ILE A 1 196 ? -2.900 -10.244 8.037 1.00 94.38 196 ILE A C 1
ATOM 1546 O O . ILE A 1 196 ? -2.129 -10.360 7.084 1.00 94.38 196 ILE A O 1
ATOM 1550 N N . LEU A 1 197 ? -2.629 -10.775 9.235 1.00 95.94 197 LEU A N 1
ATOM 1551 C CA . LEU A 1 197 ? -1.418 -11.554 9.516 1.00 95.94 197 LEU A CA 1
ATOM 1552 C C . LEU A 1 197 ? -1.283 -12.760 8.572 1.00 95.94 197 LEU A C 1
ATOM 1554 O O . LEU A 1 197 ? -0.212 -12.977 8.002 1.00 95.94 197 LEU A O 1
ATOM 1558 N N . LEU A 1 198 ? -2.356 -13.531 8.377 1.00 94.19 198 LEU A N 1
ATOM 1559 C CA . LEU A 1 198 ? -2.353 -14.706 7.499 1.00 94.19 198 LEU A CA 1
ATOM 1560 C C . LEU A 1 198 ? -2.121 -14.326 6.032 1.00 94.19 198 LEU A C 1
ATOM 1562 O O . LEU A 1 198 ? -1.341 -14.985 5.339 1.00 94.19 198 LEU A O 1
ATOM 1566 N N . VAL A 1 199 ? -2.739 -13.239 5.563 1.00 92.19 199 VAL A N 1
ATOM 1567 C CA . VAL A 1 199 ? -2.524 -12.727 4.204 1.00 92.19 199 VAL A CA 1
ATOM 1568 C C . VAL A 1 199 ? -1.089 -12.230 4.027 1.00 92.19 199 VAL A C 1
ATOM 1570 O O . VAL A 1 199 ? -0.458 -12.545 3.017 1.00 92.19 199 VAL A O 1
ATOM 1573 N N . LEU A 1 200 ? -0.525 -11.504 4.994 1.00 92.31 200 LEU A N 1
ATOM 1574 C CA . LEU A 1 200 ? 0.872 -11.058 4.941 1.00 92.31 200 LEU A CA 1
ATOM 1575 C C . LEU A 1 200 ? 1.856 -12.232 5.010 1.00 92.31 200 LEU A C 1
ATOM 1577 O O . LEU A 1 200 ? 2.859 -12.223 4.295 1.00 92.31 200 LEU A O 1
ATOM 1581 N N . PHE A 1 201 ? 1.552 -13.278 5.782 1.00 92.19 201 PHE A N 1
ATOM 1582 C CA . PHE A 1 201 ? 2.335 -14.513 5.789 1.00 92.19 201 PHE A CA 1
ATOM 1583 C C . PHE A 1 201 ? 2.314 -15.205 4.420 1.00 92.19 201 PHE A C 1
ATOM 1585 O O . PHE A 1 201 ? 3.372 -15.514 3.867 1.00 92.19 201 PHE A O 1
ATOM 1592 N N . ALA A 1 202 ? 1.130 -15.379 3.824 1.00 88.62 202 ALA A N 1
ATOM 1593 C CA . ALA A 1 202 ? 0.990 -15.920 2.472 1.00 88.62 202 ALA A CA 1
ATOM 1594 C C . ALA A 1 202 ? 1.725 -15.056 1.430 1.00 88.62 202 ALA A C 1
ATOM 1596 O O . ALA A 1 202 ? 2.379 -15.579 0.526 1.00 88.62 202 ALA A O 1
ATOM 1597 N N . SER A 1 203 ? 1.685 -13.732 1.593 1.00 87.38 203 SER A N 1
ATOM 1598 C CA . SER A 1 203 ? 2.388 -12.781 0.725 1.00 87.38 203 SER A CA 1
ATOM 1599 C C . SER A 1 203 ? 3.908 -12.926 0.847 1.00 87.38 203 SER A C 1
ATOM 1601 O O . SER A 1 203 ? 4.603 -12.969 -0.164 1.00 87.38 203 SER A O 1
ATOM 1603 N N . SER A 1 204 ? 4.439 -13.085 2.066 1.00 88.00 204 SER A N 1
ATOM 1604 C CA . SER A 1 204 ? 5.864 -13.361 2.305 1.00 88.00 204 SER A CA 1
ATOM 1605 C C . SER A 1 204 ? 6.329 -14.637 1.595 1.00 88.00 204 SER A C 1
ATOM 1607 O O . SER A 1 204 ? 7.428 -14.669 1.041 1.00 88.00 204 SER A O 1
ATOM 1609 N N . LYS A 1 205 ? 5.476 -15.668 1.522 1.00 84.62 205 LYS A N 1
ATOM 1610 C CA . LYS A 1 205 ? 5.761 -16.874 0.729 1.00 84.62 205 LYS A CA 1
ATOM 1611 C C . LYS A 1 205 ? 5.776 -16.610 -0.771 1.00 84.62 205 LYS A C 1
ATOM 1613 O O . LYS A 1 205 ? 6.658 -17.126 -1.455 1.00 84.62 205 LYS A O 1
ATOM 1618 N N . GLY A 1 206 ? 4.865 -15.764 -1.252 1.00 79.75 206 GLY A N 1
ATOM 1619 C CA . GLY A 1 206 ? 4.788 -15.325 -2.646 1.00 79.75 206 GLY A CA 1
ATOM 1620 C C . GLY A 1 206 ? 6.112 -14.812 -3.218 1.00 79.75 206 GLY A C 1
ATOM 1621 O O . GLY A 1 206 ? 6.396 -15.076 -4.381 1.00 79.75 206 GLY A O 1
ATOM 1622 N N . ILE A 1 207 ? 6.967 -14.185 -2.394 1.00 79.19 207 ILE A N 1
ATOM 1623 C CA . ILE A 1 207 ? 8.291 -13.667 -2.802 1.00 79.19 207 ILE A CA 1
ATOM 1624 C C . ILE A 1 207 ? 9.175 -14.742 -3.456 1.00 79.19 207 ILE A C 1
ATOM 1626 O O . ILE A 1 207 ? 9.995 -14.437 -4.328 1.00 79.19 207 ILE A O 1
ATOM 1630 N N . ASN A 1 208 ? 9.033 -15.998 -3.033 1.00 73.50 208 ASN A N 1
ATOM 1631 C CA . ASN A 1 208 ? 9.912 -17.078 -3.477 1.00 73.50 208 ASN A CA 1
ATOM 1632 C C . ASN A 1 208 ? 9.337 -17.872 -4.656 1.00 73.50 208 ASN A C 1
ATOM 1634 O O . ASN A 1 208 ? 10.088 -18.586 -5.306 1.00 73.50 208 ASN A O 1
ATOM 1638 N N . PHE A 1 209 ? 8.046 -17.725 -4.966 1.00 69.25 209 PHE A N 1
ATOM 1639 C CA . PHE A 1 209 ? 7.380 -18.584 -5.948 1.00 69.25 209 PHE A CA 1
ATOM 1640 C C . PHE A 1 209 ? 7.454 -18.093 -7.395 1.00 69.25 209 PHE A C 1
ATOM 1642 O O . PHE A 1 209 ? 7.263 -18.902 -8.295 1.00 69.25 209 PHE A O 1
ATOM 1649 N N . PHE A 1 210 ? 7.768 -16.818 -7.642 1.00 68.69 210 PHE A N 1
ATOM 1650 C CA . PHE A 1 210 ? 7.817 -16.294 -9.007 1.00 68.69 210 PHE A CA 1
ATOM 1651 C C . PHE A 1 210 ? 9.201 -16.371 -9.660 1.00 68.69 210 PHE A C 1
ATOM 1653 O O . PHE A 1 210 ? 10.248 -16.164 -9.030 1.00 68.69 210 PHE A O 1
ATOM 1660 N N . ASP A 1 211 ? 9.168 -16.567 -10.978 1.00 64.31 211 ASP A N 1
ATOM 1661 C CA . ASP A 1 211 ? 10.321 -16.457 -11.860 1.00 64.31 211 ASP A CA 1
ATOM 1662 C C . ASP A 1 211 ? 10.900 -15.045 -11.809 1.00 64.31 211 ASP A C 1
ATOM 1664 O O . ASP A 1 211 ? 10.256 -14.048 -12.144 1.00 64.31 211 ASP A O 1
ATOM 1668 N N . SER A 1 212 ? 12.162 -14.945 -11.406 1.00 67.69 212 SER A N 1
ATOM 1669 C CA . SER A 1 212 ? 12.884 -13.682 -11.486 1.00 67.69 212 SER A CA 1
ATOM 1670 C C . SER A 1 212 ? 13.567 -13.596 -12.844 1.00 67.69 212 SER A C 1
ATOM 1672 O O . SER A 1 212 ? 14.484 -14.358 -13.138 1.00 67.69 212 SER A O 1
ATOM 1674 N N . SER A 1 213 ? 13.113 -12.665 -13.685 1.00 64.31 213 SER A N 1
ATOM 1675 C CA . SER A 1 213 ? 13.758 -12.394 -14.974 1.00 64.31 213 SER A CA 1
ATOM 1676 C C . SER A 1 213 ? 15.181 -11.886 -14.737 1.00 64.31 213 SER A C 1
ATOM 1678 O O . SER A 1 213 ? 15.376 -10.827 -14.134 1.00 64.31 213 SER A O 1
ATOM 1680 N N . VAL A 1 214 ? 16.175 -12.633 -15.213 1.00 69.00 214 VAL A N 1
ATOM 1681 C CA . VAL A 1 214 ? 17.594 -12.293 -15.075 1.00 69.00 214 VAL A CA 1
ATOM 1682 C C . VAL A 1 214 ? 18.085 -11.755 -16.407 1.00 69.00 214 VAL A C 1
ATOM 1684 O O . VAL A 1 214 ? 17.897 -12.395 -17.436 1.00 69.00 214 VAL A O 1
ATOM 1687 N N . ASN A 1 215 ? 18.737 -10.591 -16.405 1.00 68.31 215 ASN A N 1
ATOM 1688 C CA . ASN A 1 215 ? 19.384 -10.085 -17.614 1.00 68.31 215 ASN A CA 1
ATOM 1689 C C . ASN A 1 215 ? 20.661 -10.906 -17.886 1.00 68.31 215 ASN A C 1
ATOM 1691 O O . ASN A 1 215 ? 21.607 -10.796 -17.099 1.00 68.31 215 ASN A O 1
ATOM 1695 N N . PRO A 1 216 ? 20.751 -11.687 -18.983 1.00 67.69 216 PRO A N 1
ATOM 1696 C CA . PRO A 1 216 ? 21.939 -12.501 -19.270 1.00 67.69 216 PRO A CA 1
ATOM 1697 C C . PRO A 1 216 ? 23.189 -11.675 -19.500 1.00 67.69 216 PRO A C 1
ATOM 1699 O O . PRO A 1 216 ? 24.286 -12.110 -19.163 1.00 67.69 216 PRO A O 1
ATOM 1702 N N . ALA A 1 217 ? 23.017 -10.480 -20.060 1.00 67.25 217 ALA A N 1
ATOM 1703 C CA . ALA A 1 217 ? 24.110 -9.586 -20.393 1.00 67.25 217 ALA A CA 1
ATOM 1704 C C . ALA A 1 217 ? 24.831 -9.070 -19.138 1.00 67.25 217 ALA A C 1
ATOM 1706 O O . ALA A 1 217 ? 26.010 -8.741 -19.191 1.00 67.25 217 ALA A O 1
ATOM 1707 N N . THR A 1 218 ? 24.140 -9.063 -17.992 1.00 72.31 218 THR A N 1
ATOM 1708 C CA . THR A 1 218 ? 24.682 -8.676 -16.684 1.00 72.31 218 THR A CA 1
ATOM 1709 C C . THR A 1 218 ? 24.267 -9.654 -15.590 1.00 72.31 218 THR A C 1
ATOM 1711 O O . THR A 1 218 ? 23.808 -9.264 -14.515 1.00 72.31 218 THR A O 1
ATOM 1714 N N . LYS A 1 219 ? 24.439 -10.957 -15.860 1.00 78.38 219 LYS A N 1
ATOM 1715 C CA . LYS A 1 219 ? 23.908 -12.049 -15.026 1.00 78.38 219 LYS A CA 1
ATOM 1716 C C . LYS A 1 219 ? 24.242 -11.896 -13.537 1.00 78.38 219 LYS A C 1
ATOM 1718 O O . LYS A 1 219 ? 23.340 -11.952 -12.705 1.00 78.38 219 LYS A O 1
ATOM 1723 N N . SER A 1 220 ? 25.505 -11.650 -13.185 1.00 82.44 220 SER A N 1
ATOM 1724 C CA . SER A 1 220 ? 25.946 -11.530 -11.784 1.00 82.44 220 SER A CA 1
ATOM 1725 C C . SER A 1 220 ? 25.303 -10.343 -11.056 1.00 82.44 220 SER A C 1
ATOM 1727 O O . SER A 1 220 ? 24.780 -10.498 -9.950 1.00 82.44 220 SER A O 1
ATOM 1729 N N . ALA A 1 221 ? 25.285 -9.166 -11.688 1.00 80.88 221 ALA A N 1
ATOM 1730 C CA . ALA A 1 221 ? 24.652 -7.968 -11.144 1.00 80.88 221 ALA A CA 1
ATOM 1731 C C . ALA A 1 221 ? 23.127 -8.130 -11.037 1.00 80.88 221 ALA A C 1
ATOM 1733 O O . ALA A 1 221 ? 22.537 -7.743 -10.029 1.00 80.88 221 ALA A O 1
ATOM 1734 N N . SER A 1 222 ? 22.501 -8.758 -12.036 1.00 78.44 222 SER A N 1
ATOM 1735 C CA . SER A 1 222 ? 21.065 -9.040 -12.062 1.00 78.44 222 SER A CA 1
ATOM 1736 C C . SER A 1 222 ? 20.654 -10.011 -10.955 1.00 78.44 222 SER A C 1
ATOM 1738 O O . SER A 1 222 ? 19.685 -9.746 -10.250 1.00 78.44 222 SER A O 1
ATOM 1740 N N . ILE A 1 223 ? 21.405 -11.097 -10.745 1.00 83.06 223 ILE A N 1
ATOM 1741 C CA . ILE A 1 223 ? 21.156 -12.046 -9.649 1.00 83.06 223 ILE A CA 1
ATOM 1742 C C . ILE A 1 223 ? 21.307 -11.349 -8.294 1.00 83.06 223 ILE A C 1
ATOM 1744 O O . ILE A 1 223 ? 20.444 -11.486 -7.426 1.00 83.06 223 ILE A O 1
ATOM 1748 N N . LYS A 1 224 ? 22.376 -10.564 -8.108 1.00 86.38 224 LYS A N 1
ATOM 1749 C CA . LYS A 1 224 ? 22.606 -9.819 -6.862 1.00 86.38 224 LYS A CA 1
ATOM 1750 C C . LYS A 1 224 ? 21.449 -8.864 -6.556 1.00 86.38 224 LYS A C 1
ATOM 1752 O O . LYS A 1 224 ? 20.983 -8.828 -5.417 1.00 86.38 224 LYS A O 1
ATOM 1757 N N . PHE A 1 225 ? 20.970 -8.136 -7.563 1.00 83.69 225 PHE A N 1
ATOM 1758 C CA . PHE A 1 225 ? 19.842 -7.217 -7.432 1.00 83.69 225 PHE A CA 1
ATOM 1759 C C . PHE A 1 225 ? 18.539 -7.935 -7.070 1.00 83.69 225 PHE A C 1
ATOM 1761 O O . PHE A 1 225 ? 17.847 -7.503 -6.149 1.00 83.69 225 PHE A O 1
ATOM 1768 N N . VAL A 1 226 ? 18.232 -9.056 -7.730 1.00 82.06 226 VAL A N 1
ATOM 1769 C CA . VAL A 1 226 ? 17.050 -9.873 -7.411 1.00 82.06 226 VAL A CA 1
ATOM 1770 C C . VAL A 1 226 ? 17.108 -10.359 -5.965 1.00 82.06 226 VAL A C 1
ATOM 1772 O O . VAL A 1 226 ? 16.151 -10.162 -5.220 1.00 82.06 226 VAL A O 1
ATOM 1775 N N . LYS A 1 227 ? 18.240 -10.928 -5.526 1.00 85.75 227 LYS A N 1
ATOM 1776 C CA . LYS A 1 227 ? 18.409 -11.414 -4.146 1.00 85.75 227 LYS A CA 1
ATOM 1777 C C . LYS A 1 227 ? 18.220 -10.301 -3.117 1.00 85.75 227 LYS A C 1
ATOM 1779 O O . LYS A 1 227 ? 17.519 -10.484 -2.122 1.00 85.75 227 LYS A O 1
ATOM 1784 N N . LYS A 1 228 ? 18.811 -9.126 -3.360 1.00 87.38 228 LYS A N 1
ATOM 1785 C CA . LYS A 1 228 ? 18.654 -7.961 -2.478 1.00 87.38 228 LYS A CA 1
ATOM 1786 C C . LYS A 1 228 ? 17.224 -7.424 -2.477 1.00 87.38 228 LYS A C 1
ATOM 1788 O O . LYS A 1 228 ? 16.710 -7.146 -1.400 1.00 87.38 228 LYS A O 1
ATOM 1793 N N . SER A 1 229 ? 16.560 -7.367 -3.629 1.00 84.69 229 SER A N 1
ATOM 1794 C CA . SER A 1 229 ? 15.157 -6.944 -3.723 1.00 84.69 229 SER A CA 1
ATOM 1795 C C . SER A 1 229 ? 14.221 -7.920 -3.005 1.00 84.69 229 SER A C 1
ATOM 1797 O O . SER A 1 229 ? 13.352 -7.486 -2.255 1.00 84.69 229 SER A O 1
ATOM 1799 N N . LYS A 1 230 ? 14.430 -9.241 -3.135 1.00 86.06 230 LYS A N 1
ATOM 1800 C CA . LYS A 1 230 ? 13.682 -10.254 -2.366 1.00 86.06 230 LYS A CA 1
ATOM 1801 C C . LYS A 1 230 ? 13.878 -10.076 -0.856 1.00 86.06 230 LYS A C 1
ATOM 1803 O O . LYS A 1 230 ? 12.898 -10.104 -0.116 1.00 86.06 230 LYS A O 1
ATOM 1808 N N . LEU A 1 231 ? 15.110 -9.827 -0.400 1.00 87.69 231 LEU A N 1
ATOM 1809 C CA . LEU A 1 231 ? 15.403 -9.539 1.009 1.00 87.69 231 LEU A CA 1
ATOM 1810 C C . LEU A 1 231 ? 14.691 -8.269 1.499 1.00 87.69 231 LEU A C 1
ATOM 1812 O O . LEU A 1 231 ? 14.025 -8.319 2.529 1.00 87.69 231 LEU A O 1
ATOM 1816 N N . ILE A 1 232 ? 14.795 -7.157 0.762 1.00 87.00 232 ILE A N 1
ATOM 1817 C CA . ILE A 1 232 ? 14.161 -5.878 1.122 1.00 87.00 232 ILE A CA 1
ATOM 1818 C C . ILE A 1 232 ? 12.636 -6.032 1.166 1.00 87.00 232 ILE A C 1
ATOM 1820 O O . ILE A 1 232 ? 12.015 -5.642 2.151 1.00 87.00 232 ILE A O 1
ATOM 1824 N N . ASN A 1 233 ? 12.035 -6.673 0.161 1.00 85.88 233 ASN A N 1
ATOM 1825 C CA . ASN A 1 233 ? 10.596 -6.943 0.128 1.00 85.88 233 ASN A CA 1
ATOM 1826 C C . ASN A 1 233 ? 10.158 -7.846 1.291 1.00 85.88 233 ASN A C 1
ATOM 1828 O O . ASN A 1 233 ? 9.127 -7.595 1.913 1.00 85.88 233 ASN A O 1
ATOM 1832 N N . SER A 1 234 ? 10.954 -8.862 1.636 1.00 87.94 234 SER A N 1
ATOM 1833 C CA . SER A 1 234 ? 10.679 -9.724 2.787 1.00 87.94 234 SER A CA 1
ATOM 1834 C C . SER A 1 234 ? 10.750 -8.937 4.096 1.00 87.94 234 SER A C 1
ATOM 1836 O O . SER A 1 234 ? 9.860 -9.072 4.932 1.00 87.94 234 SER A O 1
ATOM 1838 N N . MET A 1 235 ? 11.765 -8.084 4.270 1.00 87.88 235 MET A N 1
ATOM 1839 C CA . MET A 1 235 ? 11.891 -7.197 5.432 1.00 87.88 235 MET A CA 1
ATOM 1840 C C . MET A 1 235 ? 10.690 -6.254 5.548 1.00 87.88 235 MET A C 1
ATOM 1842 O O . MET A 1 235 ? 10.121 -6.135 6.631 1.00 87.88 235 MET A O 1
ATOM 1846 N N . MET A 1 236 ? 10.257 -5.650 4.436 1.00 86.75 236 MET A N 1
ATOM 1847 C CA . MET A 1 236 ? 9.072 -4.791 4.399 1.00 86.75 236 MET A CA 1
ATOM 1848 C C . MET A 1 236 ? 7.816 -5.532 4.859 1.00 86.75 236 MET A C 1
ATOM 1850 O O . MET A 1 236 ? 7.113 -5.036 5.734 1.00 86.75 236 MET A O 1
ATOM 1854 N N . ILE A 1 237 ? 7.537 -6.722 4.313 1.00 89.44 237 ILE A N 1
ATOM 1855 C CA . ILE A 1 237 ? 6.335 -7.487 4.680 1.00 89.44 237 ILE A CA 1
ATOM 1856 C C . ILE A 1 237 ? 6.373 -7.906 6.149 1.00 89.44 237 ILE A C 1
ATOM 1858 O O . ILE A 1 237 ? 5.382 -7.726 6.852 1.00 89.44 237 ILE A O 1
ATOM 1862 N N . HIS A 1 238 ? 7.501 -8.440 6.628 1.00 89.44 238 HIS A N 1
ATOM 1863 C CA . HIS A 1 238 ? 7.633 -8.851 8.028 1.00 89.44 238 HIS A CA 1
ATOM 1864 C C . HIS A 1 238 ? 7.408 -7.693 8.988 1.00 89.44 238 HIS A C 1
ATOM 1866 O O . HIS A 1 238 ? 6.769 -7.857 10.024 1.00 89.44 238 HIS A O 1
ATOM 1872 N N . LEU A 1 239 ? 7.925 -6.524 8.642 1.00 87.75 239 LEU A N 1
ATOM 1873 C CA . LEU A 1 239 ? 7.784 -5.360 9.479 1.00 87.75 239 LEU A CA 1
ATOM 1874 C C . LEU A 1 239 ? 6.368 -4.789 9.454 1.00 87.75 239 LEU A C 1
ATOM 1876 O O . LEU A 1 239 ? 5.822 -4.514 10.517 1.00 87.75 239 LEU A O 1
ATOM 1880 N N . ILE A 1 240 ? 5.774 -4.624 8.268 1.00 89.31 240 ILE A N 1
ATOM 1881 C CA . ILE A 1 240 ? 4.373 -4.207 8.149 1.00 89.31 240 ILE A CA 1
ATOM 1882 C C . ILE A 1 240 ? 3.510 -5.165 8.973 1.00 89.31 240 ILE A C 1
ATOM 1884 O O . ILE A 1 240 ? 2.691 -4.718 9.766 1.00 89.31 240 ILE A O 1
ATOM 1888 N N . SER A 1 241 ? 3.763 -6.472 8.867 1.00 93.06 241 SER A N 1
ATOM 1889 C CA . SER A 1 241 ? 3.087 -7.492 9.668 1.00 93.06 241 SER A CA 1
ATOM 1890 C C . SER A 1 241 ? 3.293 -7.299 11.168 1.00 93.06 241 SER A C 1
ATOM 1892 O O . SER A 1 241 ? 2.324 -7.347 11.919 1.00 93.06 241 SER A O 1
ATOM 1894 N N . PHE A 1 242 ? 4.522 -7.038 11.618 1.00 92.25 242 PHE A N 1
ATOM 1895 C CA . PHE A 1 242 ? 4.821 -6.817 13.032 1.00 92.25 242 PHE A CA 1
ATOM 1896 C C . PHE A 1 242 ? 4.106 -5.575 13.579 1.00 92.25 242 PHE A C 1
ATOM 1898 O O . PHE A 1 242 ? 3.440 -5.650 14.611 1.00 92.25 242 PHE A O 1
ATOM 1905 N N . THR A 1 243 ? 4.189 -4.444 12.873 1.00 90.44 243 THR A N 1
ATOM 1906 C CA . THR A 1 243 ? 3.533 -3.199 13.288 1.00 90.44 243 THR A CA 1
ATOM 1907 C C . THR A 1 243 ? 2.012 -3.326 13.254 1.00 90.44 243 THR A C 1
ATOM 1909 O O . THR A 1 243 ? 1.357 -2.877 14.191 1.00 90.44 243 THR A O 1
ATOM 1912 N N . MET A 1 244 ? 1.445 -3.980 12.233 1.00 91.12 244 MET A N 1
ATOM 1913 C CA . MET A 1 244 ? 0.008 -4.271 12.174 1.00 91.12 244 MET A CA 1
ATOM 1914 C C . MET A 1 244 ? -0.415 -5.206 13.308 1.00 91.12 244 MET A C 1
ATOM 1916 O O . MET A 1 244 ? -1.394 -4.923 13.984 1.00 91.12 244 MET A O 1
ATOM 1920 N N . THR A 1 245 ? 0.342 -6.271 13.577 1.00 94.38 245 THR A N 1
ATOM 1921 C CA . THR A 1 245 ? 0.068 -7.191 14.691 1.00 94.38 245 THR A CA 1
ATOM 1922 C C . THR A 1 245 ? 0.021 -6.439 16.013 1.00 94.38 245 THR A C 1
ATOM 1924 O 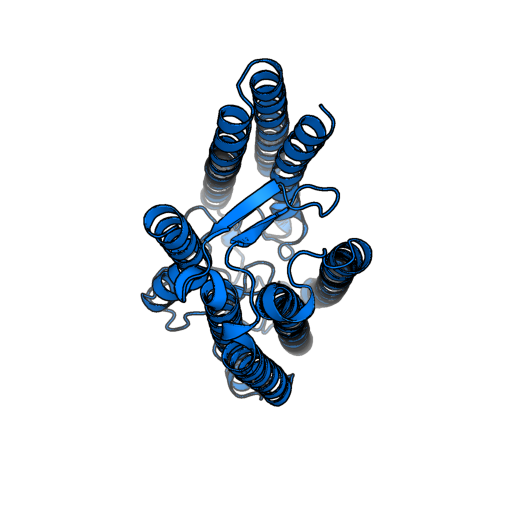O . THR A 1 245 ? -0.942 -6.575 16.760 1.00 94.38 245 THR A O 1
ATOM 1927 N N . LEU A 1 246 ? 1.022 -5.598 16.284 1.00 92.56 246 LEU A N 1
ATOM 1928 C CA . LEU A 1 246 ? 1.062 -4.804 17.507 1.00 92.56 246 LEU A CA 1
ATOM 1929 C C . LEU A 1 246 ? -0.122 -3.832 17.585 1.00 92.56 246 LEU A C 1
ATOM 1931 O O . LEU A 1 246 ? -0.792 -3.778 18.612 1.00 92.56 246 LEU A O 1
ATOM 1935 N N . LEU A 1 247 ? -0.422 -3.115 16.500 1.00 89.19 247 LEU A N 1
ATOM 1936 C CA . LEU A 1 247 ? -1.552 -2.189 16.432 1.00 89.19 247 LEU A CA 1
ATOM 1937 C C . LEU A 1 247 ? -2.889 -2.896 16.701 1.00 89.19 247 LEU A C 1
ATOM 1939 O O . LEU A 1 247 ? -3.649 -2.464 17.563 1.00 89.19 247 LEU A O 1
ATOM 1943 N N . PHE A 1 248 ? -3.165 -3.998 16.002 1.00 92.12 248 PHE A N 1
ATOM 1944 C CA . PHE A 1 248 ? -4.422 -4.731 16.135 1.00 92.12 248 PHE A CA 1
ATOM 1945 C C . PHE A 1 248 ? -4.546 -5.443 17.481 1.00 92.12 248 PHE A C 1
ATOM 1947 O O . PHE A 1 248 ? -5.635 -5.437 18.047 1.00 92.12 248 PHE A O 1
ATOM 1954 N N . ILE A 1 249 ? -3.460 -5.994 18.037 1.00 94.19 249 ILE A N 1
ATOM 1955 C CA . ILE A 1 249 ? -3.476 -6.543 19.399 1.00 94.19 249 ILE A CA 1
ATOM 1956 C C . ILE A 1 249 ? -3.796 -5.437 20.401 1.00 94.19 249 ILE A C 1
ATOM 1958 O O . ILE A 1 249 ? -4.674 -5.638 21.233 1.00 94.19 249 ILE A O 1
ATOM 1962 N N . LEU A 1 250 ? -3.151 -4.267 20.310 1.00 90.19 250 LEU A N 1
ATOM 1963 C CA . LEU A 1 250 ? -3.419 -3.148 21.218 1.00 90.19 250 LEU A CA 1
ATOM 1964 C C . LEU A 1 250 ? -4.876 -2.689 21.133 1.00 90.19 250 LEU A C 1
ATOM 1966 O O . LEU A 1 250 ? -5.509 -2.527 22.171 1.00 90.19 250 LEU A O 1
ATOM 1970 N N . ILE A 1 251 ? -5.428 -2.542 19.925 1.00 88.50 251 ILE A N 1
ATOM 1971 C CA . ILE A 1 251 ? -6.847 -2.210 19.725 1.00 88.50 251 ILE A CA 1
ATOM 1972 C C . ILE A 1 251 ? -7.747 -3.293 20.338 1.00 88.50 251 ILE A C 1
ATOM 1974 O O . ILE A 1 251 ? -8.704 -2.974 21.040 1.00 88.50 251 ILE A O 1
ATOM 1978 N N . PHE A 1 252 ? -7.426 -4.566 20.107 1.00 92.81 252 PHE A N 1
ATOM 1979 C CA . PHE A 1 252 ? -8.248 -5.703 20.511 1.00 92.81 252 PHE A CA 1
ATOM 1980 C C . PHE A 1 252 ? -8.268 -5.934 22.031 1.00 92.81 252 PHE A C 1
ATOM 1982 O O . PHE A 1 252 ? -9.333 -6.156 22.599 1.00 92.81 252 PHE A O 1
ATOM 1989 N N . VAL A 1 253 ? -7.124 -5.847 22.720 1.00 92.69 253 VAL A N 1
ATOM 1990 C CA . VAL A 1 253 ? -7.056 -6.084 24.177 1.00 92.69 253 VAL A CA 1
ATOM 1991 C C . VAL A 1 253 ? -7.498 -4.877 25.006 1.00 92.69 253 VAL A C 1
ATOM 1993 O O . VAL A 1 253 ? -7.830 -5.022 26.185 1.00 92.69 253 VAL A O 1
ATOM 1996 N N . ARG A 1 254 ? -7.509 -3.675 24.413 1.00 88.38 254 ARG A N 1
ATOM 1997 C CA . ARG A 1 254 ? -7.756 -2.410 25.121 1.00 88.38 254 ARG A CA 1
ATOM 1998 C C . ARG A 1 254 ? -9.055 -2.391 25.940 1.00 88.38 254 ARG A C 1
ATOM 2000 O O . ARG A 1 254 ? -8.966 -1.964 27.092 1.00 88.38 254 ARG A O 1
ATOM 2007 N N . PRO A 1 255 ? -10.222 -2.858 25.449 1.00 88.75 255 PRO A N 1
ATOM 2008 C CA . PRO A 1 255 ? -11.457 -2.858 26.239 1.00 88.75 255 PRO A CA 1
ATOM 2009 C C . PRO A 1 255 ? -11.352 -3.644 27.556 1.00 88.75 255 PRO A C 1
ATOM 2011 O O . PRO A 1 255 ? -11.961 -3.252 28.548 1.00 88.75 255 PRO A O 1
ATOM 2014 N N . ALA A 1 256 ? -10.542 -4.708 27.587 1.00 89.62 256 ALA A N 1
ATOM 2015 C CA . ALA A 1 256 ? -10.336 -5.540 28.773 1.00 89.62 256 ALA A CA 1
ATOM 2016 C C . ALA A 1 256 ? -9.332 -4.940 29.778 1.00 89.62 256 ALA A C 1
ATOM 2018 O O . ALA A 1 256 ? -9.436 -5.204 30.975 1.00 89.62 256 ALA A O 1
ATOM 2019 N N . ILE A 1 257 ? -8.373 -4.132 29.310 1.00 88.44 257 ILE A N 1
ATOM 2020 C CA . ILE A 1 257 ? -7.331 -3.520 30.156 1.00 88.44 257 ILE A CA 1
ATOM 2021 C C . ILE A 1 257 ? -7.774 -2.155 30.681 1.00 88.44 257 ILE A C 1
ATOM 2023 O O . ILE A 1 257 ? -7.705 -1.896 31.879 1.00 88.44 257 ILE A O 1
ATOM 2027 N N . TYR A 1 258 ? -8.226 -1.284 29.781 1.00 81.06 258 TYR A N 1
ATOM 2028 C CA . TYR A 1 258 ? -8.425 0.133 30.074 1.00 81.06 258 TYR A CA 1
ATOM 2029 C C . TYR A 1 258 ? -9.874 0.487 30.416 1.00 81.06 258 TYR A C 1
ATOM 2031 O O . TYR A 1 258 ? -10.114 1.589 30.886 1.00 81.06 258 TYR A O 1
ATOM 2039 N N . LYS A 1 259 ? -10.844 -0.421 30.206 1.00 70.56 259 LYS A N 1
ATOM 2040 C CA . LYS A 1 259 ? -12.253 -0.313 30.659 1.00 70.56 259 LYS A CA 1
ATOM 2041 C C . LYS A 1 259 ? -12.992 1.005 30.329 1.00 70.56 259 LYS A C 1
ATOM 2043 O O . LYS A 1 259 ? -14.056 1.258 30.879 1.00 70.56 259 LYS A O 1
ATOM 2048 N N . GLY A 1 260 ? -12.447 1.837 29.445 1.00 62.66 260 GLY A N 1
ATOM 2049 C CA . GLY A 1 260 ? -12.928 3.193 29.163 1.00 62.66 260 GLY A CA 1
ATOM 2050 C C . GLY A 1 260 ? -11.786 4.166 28.863 1.00 62.66 260 GLY A C 1
ATOM 2051 O O . GLY A 1 260 ? -11.911 4.984 27.954 1.00 62.66 260 GLY A O 1
ATOM 2052 N N . ASP A 1 261 ? -10.637 3.990 29.520 1.00 62.91 261 ASP A N 1
ATOM 2053 C CA . ASP A 1 261 ? -9.454 4.835 29.358 1.00 62.91 261 ASP A CA 1
ATOM 2054 C C . ASP A 1 261 ? -8.756 4.637 28.006 1.00 62.91 261 ASP A C 1
ATOM 2056 O O . ASP A 1 261 ? -8.872 3.609 27.320 1.00 62.91 261 ASP A O 1
ATOM 2060 N N . TYR A 1 262 ? -8.059 5.679 27.570 1.00 67.06 262 TYR A N 1
ATOM 2061 C CA . TYR A 1 262 ? -7.448 5.755 26.249 1.00 67.06 262 TYR A CA 1
ATOM 2062 C C . TYR A 1 262 ? -6.103 5.038 26.203 1.00 67.06 262 TYR A C 1
ATOM 2064 O O . TYR A 1 262 ? -5.312 5.100 27.144 1.00 67.06 262 TYR A O 1
ATOM 2072 N N . LEU A 1 263 ? -5.806 4.411 25.059 1.00 66.69 263 LEU A N 1
ATOM 2073 C CA . LEU A 1 263 ? -4.420 4.085 24.744 1.00 66.69 263 LEU A CA 1
ATOM 2074 C C . LEU A 1 263 ? -3.658 5.421 24.668 1.00 66.69 263 LEU A C 1
ATOM 2076 O O . LEU A 1 263 ? -4.125 6.317 23.959 1.00 66.69 263 LEU A O 1
ATOM 2080 N N . PRO A 1 264 ? -2.525 5.605 25.368 1.00 72.00 264 PRO A N 1
ATOM 2081 C CA . PRO A 1 264 ? -1.799 6.865 25.309 1.00 72.00 264 PRO A CA 1
ATOM 2082 C C . PRO A 1 264 ? -1.503 7.260 23.856 1.00 72.00 264 PRO A C 1
ATOM 2084 O O . PRO A 1 264 ? -0.857 6.509 23.126 1.00 72.00 264 PRO A O 1
ATOM 2087 N N . HIS A 1 265 ? -1.960 8.445 23.441 1.00 72.12 265 HIS A N 1
ATOM 2088 C CA . HIS A 1 265 ? -1.780 9.007 22.094 1.00 72.12 265 HIS A CA 1
ATOM 2089 C C . HIS A 1 265 ? -0.330 8.901 21.583 1.00 72.12 265 HIS A C 1
ATOM 2091 O O . HIS A 1 265 ? -0.099 8.595 20.412 1.00 72.12 265 HIS A O 1
ATOM 2097 N N . GLY A 1 266 ? 0.654 9.049 22.478 1.00 79.56 266 GLY A N 1
ATOM 2098 C CA . GLY A 1 266 ? 2.072 8.856 22.169 1.00 79.56 266 GLY A CA 1
ATOM 2099 C C . GLY A 1 266 ? 2.416 7.466 21.617 1.00 79.56 266 GLY A C 1
ATOM 2100 O O . GLY A 1 266 ? 3.253 7.373 20.725 1.00 79.56 266 GLY A O 1
ATOM 2101 N N . ILE A 1 267 ? 1.746 6.396 22.063 1.00 80.25 267 ILE A N 1
ATOM 2102 C CA . ILE A 1 267 ? 1.968 5.032 21.551 1.00 80.25 267 ILE A CA 1
ATOM 2103 C C . ILE A 1 267 ? 1.501 4.932 20.099 1.00 80.25 267 ILE A C 1
ATOM 2105 O O . ILE A 1 267 ? 2.234 4.423 19.256 1.00 80.25 267 ILE A O 1
ATOM 2109 N N . MET A 1 268 ? 0.313 5.451 19.778 1.00 76.38 268 MET A N 1
ATOM 2110 C CA . MET A 1 268 ? -0.213 5.404 18.411 1.00 76.38 268 MET A CA 1
ATOM 2111 C C . MET A 1 268 ? 0.661 6.218 17.448 1.00 76.38 268 MET A C 1
ATOM 2113 O O . MET A 1 268 ? 1.031 5.724 16.382 1.00 76.38 268 MET A O 1
ATOM 2117 N N . ILE A 1 269 ? 1.059 7.429 17.852 1.00 81.38 269 ILE A N 1
ATOM 2118 C CA . ILE A 1 269 ? 1.969 8.281 17.073 1.00 81.38 269 ILE A CA 1
ATOM 2119 C C . ILE A 1 269 ? 3.317 7.581 16.875 1.00 81.38 269 ILE A C 1
ATOM 2121 O O . ILE A 1 269 ? 3.834 7.559 15.761 1.00 81.38 269 ILE A O 1
ATOM 2125 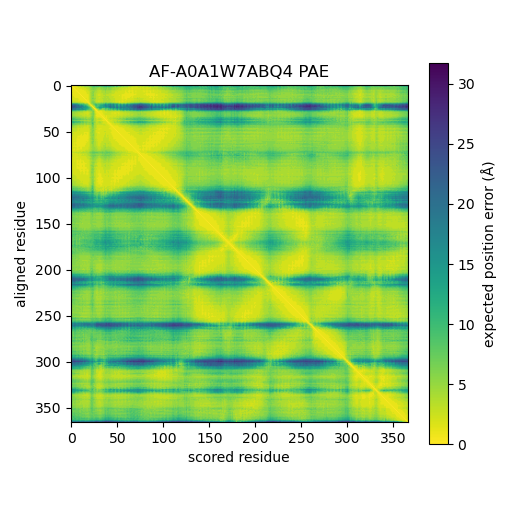N N . MET A 1 270 ? 3.864 6.961 17.924 1.00 85.69 270 MET A N 1
ATOM 2126 C CA . MET A 1 270 ? 5.106 6.194 17.847 1.00 85.69 270 MET A CA 1
ATOM 2127 C C . MET A 1 270 ? 4.990 5.027 16.857 1.00 85.69 270 MET A C 1
ATOM 2129 O O . MET A 1 270 ? 5.882 4.850 16.033 1.00 85.69 270 MET A O 1
ATOM 2133 N N . LEU A 1 271 ? 3.897 4.255 16.880 1.00 83.12 271 LEU A N 1
ATOM 2134 C CA . LEU A 1 271 ? 3.690 3.139 15.948 1.00 83.12 271 LEU A CA 1
ATOM 2135 C C . LEU A 1 271 ? 3.589 3.607 14.493 1.00 83.12 271 LEU A C 1
ATOM 2137 O O . LEU A 1 271 ? 4.216 3.011 13.616 1.00 83.12 271 LEU A O 1
ATOM 2141 N N . ILE A 1 272 ? 2.858 4.697 14.240 1.00 81.81 272 ILE A N 1
ATOM 2142 C CA . ILE A 1 272 ? 2.767 5.310 12.908 1.00 81.81 272 ILE A CA 1
ATOM 2143 C C . ILE A 1 272 ? 4.146 5.816 12.463 1.00 81.81 272 ILE A C 1
ATOM 2145 O O . ILE A 1 272 ? 4.561 5.553 11.334 1.00 81.81 272 ILE A O 1
ATOM 2149 N N . ALA A 1 273 ? 4.886 6.491 13.345 1.00 86.19 273 ALA A N 1
ATOM 2150 C CA . ALA A 1 273 ? 6.224 6.997 13.053 1.00 86.19 273 ALA A CA 1
ATOM 2151 C C . ALA A 1 273 ? 7.214 5.865 12.737 1.00 86.19 273 ALA A C 1
ATOM 2153 O O . ALA A 1 273 ? 7.979 5.977 11.780 1.00 86.19 273 ALA A O 1
ATOM 2154 N N . ILE A 1 274 ? 7.161 4.753 13.478 1.00 86.38 274 ILE A N 1
ATOM 2155 C CA . ILE A 1 274 ? 7.955 3.546 13.207 1.00 86.38 274 ILE A CA 1
ATOM 2156 C C . ILE A 1 274 ? 7.590 2.969 11.833 1.00 86.38 274 ILE A C 1
ATOM 2158 O O . ILE A 1 274 ? 8.480 2.697 11.026 1.00 86.38 274 ILE A O 1
ATOM 2162 N N . MET A 1 275 ? 6.296 2.835 11.529 1.00 83.50 275 MET A N 1
ATOM 2163 C CA . MET A 1 275 ? 5.827 2.319 10.239 1.00 83.50 275 MET A CA 1
ATOM 2164 C C . MET A 1 275 ? 6.327 3.173 9.064 1.00 83.50 275 MET A C 1
ATOM 2166 O O . MET A 1 275 ? 6.865 2.647 8.085 1.00 83.50 275 MET A O 1
ATOM 2170 N N . LEU A 1 276 ? 6.177 4.496 9.167 1.00 84.62 276 LEU A N 1
ATOM 2171 C CA . LEU A 1 276 ? 6.606 5.443 8.138 1.00 84.62 276 LEU A CA 1
ATOM 2172 C C . LEU A 1 276 ? 8.127 5.476 8.003 1.00 84.62 276 LEU A C 1
ATOM 2174 O O . LEU A 1 276 ? 8.644 5.354 6.893 1.00 84.62 276 LEU A O 1
ATOM 2178 N N . GLY A 1 277 ? 8.844 5.592 9.123 1.00 85.88 277 GLY A N 1
ATOM 2179 C CA . GLY A 1 277 ? 10.300 5.673 9.148 1.00 85.88 277 GLY A CA 1
ATOM 2180 C C . GLY A 1 277 ? 10.937 4.477 8.460 1.00 85.88 277 GLY A C 1
ATOM 2181 O O . GLY A 1 277 ? 11.820 4.632 7.618 1.00 85.88 277 GLY A O 1
ATOM 2182 N N . ILE A 1 278 ? 10.434 3.276 8.727 1.00 80.75 278 ILE A N 1
ATOM 2183 C CA . ILE A 1 278 ? 11.018 2.091 8.115 1.00 80.75 278 ILE A CA 1
ATOM 2184 C C . ILE A 1 278 ? 10.569 1.912 6.661 1.00 80.75 278 ILE A C 1
ATOM 2186 O O . ILE A 1 278 ? 11.368 1.476 5.834 1.00 80.75 278 ILE A O 1
ATOM 2190 N N . THR A 1 279 ? 9.350 2.326 6.302 1.00 81.06 279 THR A N 1
ATOM 2191 C CA . THR A 1 279 ? 8.941 2.394 4.888 1.00 81.06 279 THR A CA 1
ATOM 2192 C C . THR A 1 279 ? 9.909 3.270 4.087 1.00 81.06 279 THR A C 1
ATOM 2194 O O . THR A 1 279 ? 10.357 2.867 3.013 1.00 81.06 279 THR A O 1
ATOM 2197 N N . VAL A 1 280 ? 10.306 4.424 4.635 1.00 85.06 280 VAL A N 1
ATOM 2198 C CA . VAL A 1 280 ? 11.312 5.318 4.038 1.00 85.06 280 VAL A CA 1
ATOM 2199 C C . VAL A 1 280 ? 12.686 4.648 3.945 1.00 85.06 280 VAL A C 1
ATOM 2201 O O . VAL A 1 280 ? 13.338 4.747 2.905 1.00 85.06 280 VAL A O 1
ATOM 2204 N N . VAL A 1 281 ? 13.121 3.916 4.975 1.00 87.62 281 VAL A N 1
ATOM 2205 C CA . VAL A 1 281 ? 14.392 3.168 4.943 1.00 87.62 281 VAL A CA 1
ATOM 2206 C C . VAL A 1 281 ? 14.379 2.092 3.855 1.00 87.62 281 VAL A C 1
ATOM 2208 O O . VAL A 1 281 ? 15.317 2.008 3.062 1.00 87.62 281 VAL A O 1
ATOM 2211 N N . CYS A 1 282 ? 13.317 1.292 3.757 1.00 84.06 282 CYS A N 1
ATOM 2212 C CA . CYS A 1 282 ? 13.199 0.264 2.725 1.00 84.06 282 CYS A CA 1
ATOM 2213 C C . CYS A 1 282 ? 13.138 0.865 1.313 1.00 84.06 282 CYS A C 1
ATOM 2215 O O . CYS A 1 282 ? 13.799 0.350 0.411 1.00 84.06 282 CYS A O 1
ATOM 2217 N N . LEU A 1 283 ? 12.422 1.983 1.133 1.00 82.56 283 LEU A N 1
ATOM 2218 C CA . LEU A 1 283 ? 12.427 2.774 -0.104 1.00 82.56 283 LEU A CA 1
ATOM 2219 C C . LEU A 1 283 ? 13.845 3.206 -0.483 1.00 82.56 283 LEU A C 1
ATOM 2221 O O . LEU A 1 283 ? 14.280 2.986 -1.613 1.00 82.56 283 LEU A O 1
ATOM 2225 N N . TYR A 1 284 ? 14.584 3.775 0.468 1.00 86.38 284 TYR A N 1
ATOM 2226 C CA . TYR A 1 284 ? 15.959 4.208 0.252 1.00 86.38 284 TYR A CA 1
ATOM 2227 C C . TYR A 1 284 ? 16.872 3.044 -0.162 1.00 86.38 284 TYR A C 1
ATOM 2229 O O . TYR A 1 284 ? 17.608 3.156 -1.147 1.00 86.38 284 TYR A O 1
ATOM 2237 N N . LEU A 1 285 ? 16.802 1.911 0.545 1.00 87.88 285 LEU A N 1
ATOM 2238 C CA . LEU A 1 285 ? 17.596 0.721 0.228 1.00 87.88 285 LEU A CA 1
ATOM 2239 C C . LEU A 1 285 ? 17.267 0.179 -1.168 1.00 87.88 285 LEU A C 1
ATOM 2241 O O . LEU A 1 285 ? 18.182 -0.124 -1.932 1.00 87.88 285 LEU A O 1
ATOM 2245 N N . GLN A 1 286 ? 15.984 0.116 -1.530 1.00 83.81 286 GLN A N 1
ATOM 2246 C CA . GLN A 1 286 ? 15.552 -0.360 -2.843 1.00 83.81 286 GLN A CA 1
ATOM 2247 C C . GLN A 1 286 ? 16.057 0.550 -3.970 1.00 83.81 286 GLN A C 1
ATOM 2249 O O . GLN A 1 286 ? 16.606 0.062 -4.958 1.00 83.81 286 GLN A O 1
ATOM 2254 N N . VAL A 1 287 ? 15.932 1.872 -3.807 1.00 82.56 287 VAL A N 1
ATOM 2255 C CA . VAL A 1 287 ? 16.438 2.861 -4.775 1.00 82.56 287 VAL A CA 1
ATOM 2256 C C . VAL A 1 287 ? 17.960 2.770 -4.912 1.00 82.56 287 VAL A C 1
ATOM 2258 O O . VAL A 1 287 ? 18.492 2.873 -6.020 1.00 82.56 287 VAL A O 1
ATOM 2261 N N . SER A 1 288 ? 18.668 2.552 -3.802 1.00 85.81 288 SER A N 1
ATOM 2262 C CA . SER A 1 288 ? 20.124 2.386 -3.786 1.00 85.81 288 SER A CA 1
ATOM 2263 C C . SER A 1 288 ? 20.571 1.143 -4.562 1.00 85.81 288 SER A C 1
ATOM 2265 O O . SER A 1 288 ? 21.467 1.232 -5.406 1.00 85.81 288 SER A O 1
ATOM 2267 N N . GLU A 1 289 ? 19.930 -0.008 -4.341 1.00 85.12 289 GLU A N 1
ATOM 2268 C CA . GLU A 1 289 ? 20.259 -1.250 -5.053 1.00 85.12 289 GLU A CA 1
ATOM 2269 C C . GLU A 1 289 ? 19.891 -1.186 -6.541 1.00 85.12 289 GLU A C 1
ATOM 2271 O O . GLU A 1 289 ? 20.680 -1.614 -7.386 1.00 85.12 289 GLU A O 1
ATOM 2276 N N . ASP A 1 290 ? 18.756 -0.575 -6.884 1.00 79.56 290 ASP A N 1
ATOM 2277 C CA . ASP A 1 290 ? 18.367 -0.350 -8.277 1.00 79.56 290 ASP A CA 1
ATOM 2278 C C . ASP A 1 290 ? 19.361 0.579 -8.997 1.00 79.56 290 ASP A C 1
ATOM 2280 O O . ASP A 1 290 ? 19.761 0.302 -10.127 1.00 79.56 290 ASP A O 1
ATOM 2284 N N . LYS A 1 291 ? 19.859 1.640 -8.344 1.00 80.75 291 LYS A N 1
ATOM 2285 C CA . LYS A 1 291 ? 20.911 2.501 -8.917 1.00 80.75 291 LYS A CA 1
ATOM 2286 C C . LYS A 1 291 ? 22.189 1.714 -9.238 1.00 80.75 291 LYS A C 1
ATOM 2288 O O . LYS A 1 291 ? 22.752 1.896 -10.317 1.00 80.75 291 LYS A O 1
ATOM 2293 N N . LYS A 1 292 ? 22.631 0.825 -8.340 1.00 83.38 292 LYS A N 1
ATOM 2294 C CA . LYS A 1 292 ? 23.818 -0.027 -8.558 1.00 83.38 292 LYS A CA 1
ATOM 2295 C C . LYS A 1 292 ? 23.604 -1.001 -9.716 1.00 83.38 292 LYS A C 1
ATOM 2297 O O . LYS A 1 292 ? 24.482 -1.144 -10.565 1.00 83.38 292 LYS A O 1
ATOM 2302 N N . TYR A 1 293 ? 22.433 -1.637 -9.779 1.00 79.62 293 TYR A N 1
ATOM 2303 C CA . TYR A 1 293 ? 22.079 -2.520 -10.889 1.00 79.62 293 TYR A CA 1
ATOM 2304 C C . TYR A 1 293 ? 22.060 -1.768 -12.222 1.00 79.62 293 TYR A C 1
ATOM 2306 O O . TYR A 1 293 ? 22.647 -2.234 -13.193 1.00 79.62 293 TYR A O 1
ATOM 2314 N N . ARG A 1 294 ? 21.469 -0.568 -12.258 1.00 74.25 294 ARG A N 1
ATOM 2315 C CA . ARG A 1 294 ? 21.431 0.285 -13.453 1.00 74.25 294 ARG A CA 1
ATOM 2316 C C . ARG A 1 294 ? 22.814 0.670 -13.962 1.00 74.25 294 ARG A C 1
ATOM 2318 O O . ARG A 1 294 ? 23.014 0.683 -15.171 1.00 74.25 294 ARG A O 1
ATOM 2325 N N . GLN A 1 295 ? 23.750 0.989 -13.071 1.00 77.94 295 GLN A N 1
ATOM 2326 C CA . GLN A 1 295 ? 25.134 1.293 -13.451 1.00 77.94 295 GLN A CA 1
ATOM 2327 C C . GLN A 1 295 ? 25.831 0.074 -14.058 1.00 77.94 295 GLN A C 1
ATOM 2329 O O . GLN A 1 295 ? 26.528 0.208 -15.057 1.00 77.94 295 GLN A O 1
ATOM 2334 N N . ALA A 1 296 ? 25.598 -1.114 -13.496 1.00 76.81 296 ALA A N 1
ATOM 2335 C CA . ALA A 1 296 ? 26.145 -2.353 -14.033 1.00 76.81 296 ALA A CA 1
ATOM 2336 C C . ALA A 1 296 ? 25.492 -2.759 -15.365 1.00 76.81 296 ALA A C 1
ATOM 2338 O O . ALA A 1 296 ? 26.186 -3.250 -16.240 1.00 76.81 296 ALA A O 1
ATOM 2339 N N . ALA A 1 297 ? 24.180 -2.555 -15.528 1.00 71.38 297 ALA A N 1
ATOM 2340 C CA . ALA A 1 297 ? 23.423 -2.900 -16.735 1.00 71.38 297 ALA A CA 1
ATOM 2341 C C . ALA A 1 297 ? 23.705 -1.970 -17.925 1.00 71.38 297 ALA A C 1
ATOM 2343 O O . ALA A 1 297 ? 23.613 -2.415 -19.065 1.00 71.38 297 ALA A O 1
ATOM 2344 N N . ALA A 1 298 ? 24.073 -0.712 -17.661 1.00 66.56 298 ALA A N 1
ATOM 2345 C CA . ALA A 1 298 ? 24.375 0.293 -18.683 1.00 66.56 298 ALA A CA 1
ATOM 2346 C C . ALA A 1 298 ? 25.544 -0.086 -19.604 1.00 66.56 298 ALA A C 1
ATOM 2348 O O . ALA A 1 298 ? 25.650 0.444 -20.701 1.00 66.56 298 ALA A O 1
ATOM 2349 N N . SER A 1 299 ? 26.433 -0.979 -19.165 1.00 62.78 299 SER A N 1
ATOM 2350 C CA . SER A 1 299 ? 27.550 -1.461 -19.983 1.00 62.78 299 SER A CA 1
ATOM 2351 C C . SER A 1 299 ? 27.150 -2.553 -20.983 1.00 62.78 299 SER A C 1
ATOM 2353 O O . SER A 1 299 ? 28.007 -3.052 -21.708 1.00 62.78 299 SER A O 1
ATOM 2355 N N . SER A 1 300 ? 25.874 -2.952 -21.020 1.00 62.69 300 SER A N 1
ATOM 2356 C CA . SER A 1 300 ? 25.372 -4.021 -21.881 1.00 62.69 300 SER A CA 1
ATOM 2357 C C . SER A 1 300 ? 24.303 -3.494 -22.836 1.00 62.69 300 SER A C 1
ATOM 2359 O O . SER A 1 300 ? 23.281 -2.973 -22.392 1.00 62.69 300 SER A O 1
ATOM 2361 N N . ASP A 1 301 ? 24.485 -3.730 -24.131 1.00 53.12 301 ASP A N 1
ATOM 2362 C CA . ASP A 1 301 ? 23.619 -3.224 -25.207 1.00 53.12 301 ASP A CA 1
ATOM 2363 C C . ASP A 1 301 ? 22.337 -4.067 -25.423 1.00 53.12 301 ASP A C 1
ATOM 2365 O O . ASP A 1 301 ? 21.890 -4.315 -26.539 1.00 53.12 301 ASP A O 1
ATOM 2369 N N . LYS A 1 302 ? 21.773 -4.634 -24.345 1.00 63.56 302 LYS A N 1
ATOM 2370 C CA . LYS A 1 302 ? 20.638 -5.575 -24.392 1.00 63.56 302 LYS A CA 1
ATOM 2371 C C . LYS A 1 302 ? 19.506 -5.122 -23.478 1.00 63.56 302 LYS A C 1
ATOM 2373 O O . LYS A 1 302 ? 19.688 -4.986 -22.265 1.00 63.56 302 LYS A O 1
ATOM 2378 N N . ALA A 1 303 ? 18.314 -4.961 -24.052 1.00 61.75 303 ALA A N 1
ATOM 2379 C CA . ALA A 1 303 ? 17.107 -4.631 -23.306 1.00 61.75 303 ALA A CA 1
ATOM 2380 C C . ALA A 1 303 ? 16.641 -5.816 -22.436 1.00 61.75 303 ALA A C 1
ATOM 2382 O O . ALA A 1 303 ? 16.645 -6.963 -22.903 1.00 61.75 303 ALA A O 1
ATOM 2383 N N . PRO A 1 304 ? 16.209 -5.575 -21.181 1.00 64.62 304 PRO A N 1
ATOM 2384 C CA . PRO A 1 304 ? 15.577 -6.616 -20.380 1.00 64.62 304 PRO A CA 1
ATOM 2385 C C . PRO A 1 304 ? 14.245 -7.030 -21.017 1.00 64.62 304 PRO A C 1
ATOM 2387 O O . PRO A 1 304 ? 13.489 -6.178 -21.477 1.00 64.62 304 PRO A O 1
ATOM 2390 N N . TYR A 1 305 ? 13.920 -8.326 -20.989 1.00 66.38 305 TYR A N 1
ATOM 2391 C CA . TYR A 1 305 ? 12.580 -8.786 -21.358 1.00 66.38 305 TYR A CA 1
ATOM 2392 C C . TYR A 1 305 ? 11.521 -8.120 -20.465 1.00 66.38 305 TYR A C 1
ATOM 2394 O O . TYR A 1 305 ? 11.538 -8.265 -19.238 1.00 66.38 305 TYR A O 1
ATOM 2402 N N . TYR A 1 306 ? 10.613 -7.380 -21.094 1.00 75.06 306 TYR A N 1
ATOM 2403 C CA . TYR A 1 306 ? 9.466 -6.729 -20.479 1.00 75.06 306 TYR A CA 1
ATOM 2404 C C . TYR A 1 306 ? 8.340 -6.686 -21.512 1.00 75.06 306 TYR A C 1
ATOM 2406 O O . TYR A 1 306 ? 8.519 -6.108 -22.582 1.00 75.06 306 TYR A O 1
ATOM 2414 N N . ASN A 1 307 ? 7.212 -7.330 -21.203 1.00 77.25 307 ASN A N 1
ATOM 2415 C CA . ASN A 1 307 ? 6.025 -7.291 -22.049 1.00 77.25 307 ASN A CA 1
ATOM 2416 C C . ASN A 1 307 ? 4.952 -6.432 -21.374 1.00 77.25 307 ASN A C 1
ATOM 2418 O O . ASN A 1 307 ? 4.327 -6.846 -20.397 1.00 77.25 307 ASN A O 1
ATOM 2422 N N . GLU A 1 308 ? 4.774 -5.228 -21.900 1.00 80.94 308 GLU A N 1
ATOM 2423 C CA . GLU A 1 308 ? 3.767 -4.266 -21.455 1.00 80.94 308 GLU A CA 1
ATOM 2424 C C . GLU A 1 308 ? 2.325 -4.680 -21.791 1.00 80.94 308 GLU A C 1
ATOM 2426 O O . GLU A 1 308 ? 1.404 -4.184 -21.151 1.00 80.94 308 GLU A O 1
ATOM 2431 N N . ASP A 1 309 ? 2.107 -5.631 -22.709 1.00 85.81 309 ASP A N 1
ATOM 2432 C CA . ASP A 1 309 ? 0.765 -6.128 -23.061 1.00 85.81 309 ASP A CA 1
ATOM 2433 C C . ASP A 1 309 ? 0.089 -6.889 -21.915 1.00 85.81 309 ASP A C 1
ATOM 2435 O O . ASP A 1 309 ? -1.135 -6.986 -21.863 1.00 85.81 309 ASP A O 1
ATOM 2439 N N . HIS A 1 310 ? 0.870 -7.381 -20.952 1.00 89.19 310 HIS A N 1
ATOM 2440 C CA . HIS A 1 310 ? 0.348 -8.027 -19.748 1.00 89.19 310 HIS A CA 1
ATOM 2441 C C . HIS A 1 310 ? -0.096 -7.026 -18.668 1.00 89.19 310 HIS A C 1
ATOM 2443 O O . HIS A 1 310 ? -0.391 -7.438 -17.548 1.00 89.19 310 HIS A O 1
ATOM 2449 N N . TYR A 1 311 ? -0.115 -5.717 -18.944 1.00 89.00 311 TYR A N 1
ATOM 2450 C CA . TYR A 1 311 ? -0.525 -4.696 -17.978 1.00 89.00 311 TYR A CA 1
ATOM 2451 C C . TYR A 1 311 ? -1.771 -3.944 -18.447 1.00 89.00 311 TYR A C 1
ATOM 2453 O O . TYR A 1 311 ? -1.715 -3.047 -19.285 1.00 89.00 311 TYR A O 1
ATOM 2461 N N . ILE A 1 312 ? -2.909 -4.247 -17.825 1.00 90.12 312 ILE A N 1
ATOM 2462 C CA . ILE A 1 312 ? -4.160 -3.522 -18.050 1.00 90.12 312 ILE A CA 1
ATOM 2463 C C . ILE A 1 312 ? -4.014 -2.110 -17.472 1.00 90.12 312 ILE A C 1
ATOM 2465 O O . ILE A 1 312 ? -3.623 -1.930 -16.313 1.00 90.12 312 ILE A O 1
ATOM 2469 N N . PHE A 1 313 ? -4.312 -1.104 -18.298 1.00 89.12 313 PHE A N 1
ATOM 2470 C CA . PHE A 1 313 ? -4.128 0.325 -17.999 1.00 89.12 313 PHE A CA 1
ATOM 2471 C C . PHE A 1 313 ? -2.681 0.715 -17.656 1.00 89.12 313 PHE A C 1
ATOM 2473 O O . PHE A 1 313 ? -2.454 1.745 -17.023 1.00 89.12 313 PHE A O 1
ATOM 2480 N N . GLY A 1 314 ? -1.705 -0.130 -18.006 1.00 86.31 314 GLY A N 1
ATOM 2481 C CA . GLY A 1 314 ? -0.321 0.028 -17.570 1.00 86.31 314 GLY A CA 1
ATOM 2482 C C . GLY A 1 314 ? -0.118 -0.147 -16.057 1.00 86.31 314 GLY A C 1
ATOM 2483 O O . GLY A 1 314 ? 0.951 0.177 -15.553 1.00 86.31 314 GLY A O 1
ATOM 2484 N N . LEU A 1 315 ? -1.109 -0.633 -15.301 1.00 86.50 315 LEU A N 1
ATOM 2485 C CA . LEU A 1 315 ? -1.054 -0.701 -13.833 1.00 86.50 315 LEU A CA 1
ATOM 2486 C C . LEU A 1 315 ? -1.278 -2.113 -13.294 1.00 86.50 315 LEU A C 1
ATOM 2488 O O . LEU A 1 315 ? -0.536 -2.568 -12.422 1.00 86.50 315 LEU A O 1
ATOM 2492 N N . PHE A 1 316 ? -2.295 -2.807 -13.800 1.00 89.88 316 PHE A N 1
ATOM 2493 C CA . PHE A 1 316 ? -2.728 -4.091 -13.262 1.00 89.88 316 PHE A CA 1
ATOM 2494 C C . PHE A 1 316 ? -2.150 -5.231 -14.089 1.00 89.88 316 PHE A C 1
ATOM 2496 O O . PHE A 1 316 ? -2.487 -5.381 -15.261 1.00 89.88 316 PHE A O 1
ATOM 2503 N N . TYR A 1 317 ? -1.288 -6.043 -13.476 1.00 91.06 317 TYR A N 1
ATOM 2504 C CA . TYR A 1 317 ? -0.732 -7.213 -14.146 1.00 91.06 317 TYR A CA 1
ATOM 2505 C C . TYR A 1 317 ? -1.817 -8.266 -14.387 1.00 91.06 317 TYR A C 1
ATOM 2507 O O . TYR A 1 317 ? -2.522 -8.667 -13.458 1.00 91.06 317 TYR A O 1
ATOM 2515 N N . TYR A 1 318 ? -1.929 -8.720 -15.627 1.00 93.25 318 TYR A N 1
ATOM 2516 C CA . TYR A 1 318 ? -2.870 -9.728 -16.080 1.00 93.25 318 TYR A CA 1
ATOM 2517 C C . TYR A 1 318 ? -2.179 -10.613 -17.119 1.00 93.25 318 TYR A C 1
ATOM 2519 O O . TYR A 1 318 ? -2.005 -10.222 -18.271 1.00 93.25 318 TYR A O 1
ATOM 2527 N N . ASN A 1 319 ? -1.775 -11.813 -16.703 1.00 92.19 319 ASN A N 1
ATOM 2528 C CA . ASN A 1 319 ? -1.177 -12.802 -17.594 1.00 92.19 319 ASN A CA 1
ATOM 2529 C C . ASN A 1 319 ? -1.751 -14.202 -17.300 1.00 92.19 319 ASN A C 1
ATOM 2531 O O . ASN A 1 319 ? -1.365 -14.816 -16.295 1.00 92.19 319 ASN A O 1
ATOM 2535 N N . PRO A 1 320 ? -2.659 -14.719 -18.150 1.00 91.31 320 PRO A N 1
ATOM 2536 C CA . PRO A 1 320 ? -3.229 -16.061 -18.015 1.00 91.31 320 PRO A CA 1
ATOM 2537 C C . PRO A 1 320 ? -2.210 -17.199 -18.134 1.00 91.31 320 PRO A C 1
ATOM 2539 O O . PRO A 1 320 ? -2.473 -18.285 -17.615 1.00 91.31 320 PRO A O 1
ATOM 2542 N N . ASP A 1 321 ? -1.048 -16.954 -18.741 1.00 89.56 321 ASP A N 1
ATOM 2543 C CA . ASP A 1 321 ? 0.005 -17.960 -18.918 1.00 89.56 321 ASP A CA 1
ATOM 2544 C C . ASP A 1 321 ? 0.956 -18.032 -17.711 1.00 89.56 321 ASP A C 1
ATOM 2546 O O . ASP A 1 321 ? 1.627 -19.039 -17.501 1.00 89.56 321 ASP A O 1
ATOM 2550 N N . ASP A 1 322 ? 1.002 -16.993 -16.868 1.00 85.75 322 ASP A N 1
ATOM 2551 C CA . ASP A 1 322 ? 1.834 -16.969 -15.656 1.00 85.75 322 ASP A CA 1
ATOM 2552 C C . ASP A 1 322 ? 1.057 -17.507 -14.453 1.00 85.75 322 ASP A C 1
ATOM 2554 O O . ASP A 1 322 ? 0.156 -16.840 -13.934 1.00 85.75 322 ASP A O 1
ATOM 2558 N N . SER A 1 323 ? 1.350 -18.735 -14.017 1.00 86.25 323 SER A N 1
ATOM 2559 C CA . SER A 1 323 ? 0.650 -19.410 -12.911 1.00 86.25 323 SER A CA 1
ATOM 2560 C C . SER A 1 323 ? 0.802 -18.721 -11.552 1.00 86.25 323 SER A C 1
ATOM 2562 O O . SER A 1 323 ? 0.070 -19.053 -10.618 1.00 86.25 323 SER A O 1
ATOM 2564 N N . ASN A 1 324 ? 1.715 -17.758 -11.419 1.00 86.31 324 ASN A N 1
ATOM 2565 C CA . ASN A 1 324 ? 1.980 -17.088 -10.155 1.00 86.31 324 ASN A CA 1
ATOM 2566 C C . ASN A 1 324 ? 0.861 -16.111 -9.778 1.00 86.31 324 ASN A C 1
ATOM 2568 O O . ASN A 1 324 ? 0.400 -15.304 -10.585 1.00 86.31 324 ASN A O 1
ATOM 2572 N N . VAL A 1 325 ? 0.443 -16.171 -8.511 1.00 88.12 325 VAL A N 1
ATOM 2573 C CA . VAL A 1 325 ? -0.491 -15.204 -7.908 1.00 88.12 325 VAL A CA 1
ATOM 2574 C C . VAL A 1 325 ? 0.233 -13.902 -7.587 1.00 88.12 325 VAL A C 1
ATOM 2576 O O . VAL A 1 325 ? -0.275 -12.826 -7.882 1.00 88.12 325 VAL A O 1
ATOM 2579 N N . TRP A 1 326 ? 1.429 -14.003 -7.007 1.00 86.50 326 TRP A N 1
ATOM 2580 C CA . TRP A 1 326 ? 2.286 -12.868 -6.689 1.00 86.50 326 TRP A CA 1
ATOM 2581 C C . TRP A 1 326 ? 3.353 -12.715 -7.755 1.00 86.50 326 TRP A C 1
ATOM 2583 O O . TRP A 1 326 ? 4.092 -13.656 -8.028 1.00 86.50 326 TRP A O 1
ATOM 2593 N N . VAL A 1 327 ? 3.464 -11.516 -8.306 1.00 84.12 327 VAL A N 1
ATOM 2594 C CA . VAL A 1 327 ? 4.493 -11.167 -9.282 1.00 84.12 327 VAL A CA 1
ATOM 2595 C C . VAL A 1 327 ? 5.204 -9.892 -8.835 1.00 84.12 327 VAL A C 1
ATOM 2597 O O . VAL A 1 327 ? 4.604 -9.047 -8.161 1.00 84.12 327 VAL A O 1
ATOM 2600 N N . PRO A 1 328 ? 6.488 -9.712 -9.165 1.00 78.62 328 PRO A N 1
ATOM 2601 C CA . PRO A 1 328 ? 7.189 -8.486 -8.827 1.00 78.62 328 PRO A CA 1
ATOM 2602 C C . PRO A 1 328 ? 6.529 -7.309 -9.550 1.00 78.62 328 PRO A C 1
ATOM 2604 O O . PRO A 1 328 ? 6.132 -7.413 -10.713 1.00 78.62 328 PRO A O 1
ATOM 2607 N N . LYS A 1 329 ? 6.418 -6.159 -8.873 1.00 77.94 329 LYS A N 1
ATOM 2608 C CA . LYS A 1 329 ? 6.023 -4.920 -9.560 1.00 77.94 329 LYS A CA 1
ATOM 2609 C C . LYS A 1 329 ? 7.048 -4.576 -10.642 1.00 77.94 329 LYS A C 1
ATOM 2611 O O . LYS A 1 329 ? 8.195 -5.011 -10.582 1.00 77.94 329 LYS A O 1
ATOM 2616 N N . ILE A 1 330 ? 6.677 -3.719 -11.591 1.00 74.81 330 ILE A N 1
ATOM 2617 C CA . ILE A 1 330 ? 7.598 -3.256 -12.645 1.00 74.81 330 ILE A CA 1
ATOM 2618 C C . ILE A 1 330 ? 8.814 -2.527 -12.052 1.00 74.81 330 ILE A C 1
ATOM 2620 O O . ILE A 1 330 ? 9.943 -2.698 -12.511 1.00 74.81 330 ILE A O 1
ATOM 2624 N N . SER A 1 331 ? 8.603 -1.775 -10.968 1.00 64.06 331 SER A N 1
ATOM 2625 C CA . SER A 1 331 ? 9.671 -1.173 -10.159 1.00 64.06 331 SER A CA 1
ATOM 2626 C C . SER A 1 331 ? 10.535 -2.199 -9.412 1.00 64.06 331 SER A C 1
ATOM 2628 O O . SER A 1 331 ? 11.539 -1.825 -8.818 1.00 64.06 331 SER A O 1
ATOM 2630 N N . GLN A 1 332 ? 10.122 -3.470 -9.383 1.00 62.69 332 GLN A N 1
ATOM 2631 C CA . GLN A 1 332 ? 10.613 -4.565 -8.531 1.00 62.69 332 GLN A CA 1
ATOM 2632 C C . GLN A 1 332 ? 10.550 -4.281 -7.024 1.00 62.69 332 GLN A C 1
ATOM 2634 O O . GLN A 1 332 ? 10.973 -5.096 -6.202 1.00 62.69 332 GLN A O 1
ATOM 2639 N N . MET A 1 333 ? 9.954 -3.146 -6.661 1.00 66.50 333 MET A N 1
ATOM 2640 C CA . MET A 1 333 ? 9.674 -2.764 -5.296 1.00 66.50 333 MET A CA 1
ATOM 2641 C C . MET A 1 333 ? 8.305 -3.300 -4.890 1.00 66.50 333 MET A C 1
ATOM 2643 O O . MET A 1 333 ? 7.266 -2.838 -5.367 1.00 66.50 333 MET A O 1
ATOM 2647 N N . GLY A 1 334 ? 8.313 -4.259 -3.975 1.00 75.69 334 GLY A N 1
ATOM 2648 C CA . GLY A 1 334 ? 7.136 -5.012 -3.584 1.00 75.69 334 GLY A CA 1
ATOM 2649 C C . GLY A 1 334 ? 6.628 -5.944 -4.682 1.00 75.69 334 GLY A C 1
ATOM 2650 O O . GLY A 1 334 ? 7.246 -6.157 -5.729 1.00 75.69 334 GLY A O 1
ATOM 2651 N N . MET A 1 335 ? 5.456 -6.505 -4.417 1.00 81.69 335 MET A N 1
ATOM 2652 C CA . MET A 1 335 ? 4.761 -7.414 -5.319 1.00 81.69 335 MET A CA 1
ATOM 2653 C C . MET A 1 335 ? 3.413 -6.821 -5.710 1.00 81.69 335 MET A C 1
ATOM 2655 O O . MET A 1 335 ? 2.858 -5.967 -5.015 1.00 81.69 335 MET A O 1
ATOM 2659 N N . THR A 1 336 ? 2.899 -7.272 -6.840 1.00 87.06 336 THR A N 1
ATOM 2660 C CA . THR A 1 336 ? 1.508 -7.103 -7.234 1.00 87.06 336 THR A CA 1
ATOM 2661 C C . THR A 1 336 ? 0.877 -8.473 -7.420 1.00 87.06 336 THR A C 1
ATOM 2663 O O . THR A 1 336 ? 1.561 -9.496 -7.464 1.00 87.06 336 THR A O 1
ATOM 2666 N N . LEU A 1 337 ? -0.443 -8.477 -7.499 1.00 91.06 337 LEU A N 1
ATOM 2667 C CA . LEU A 1 337 ? -1.219 -9.657 -7.814 1.00 91.06 337 LEU A CA 1
ATOM 2668 C C . LEU A 1 337 ? -1.373 -9.801 -9.329 1.00 91.06 337 LEU A C 1
ATOM 2670 O O . LEU A 1 337 ? -1.549 -8.800 -10.029 1.00 91.06 337 LEU A O 1
ATOM 2674 N N . ASN A 1 338 ? -1.333 -11.038 -9.817 1.00 93.38 338 ASN A N 1
ATOM 2675 C CA . ASN A 1 338 ? -1.745 -11.376 -11.172 1.00 93.38 338 ASN A CA 1
ATOM 2676 C C . ASN A 1 338 ? -3.267 -11.488 -11.225 1.00 93.38 338 ASN A C 1
ATOM 2678 O O . ASN A 1 338 ? -3.844 -12.477 -10.769 1.00 93.38 338 ASN A O 1
ATOM 2682 N N . MET A 1 339 ? -3.928 -10.481 -11.789 1.00 95.19 339 MET A N 1
ATOM 2683 C CA . MET A 1 339 ? -5.389 -10.385 -11.820 1.00 95.19 339 MET A CA 1
ATOM 2684 C C . MET A 1 339 ? -6.049 -11.435 -12.727 1.00 95.19 339 MET A C 1
ATOM 2686 O O . MET A 1 339 ? -7.269 -11.589 -12.684 1.00 95.19 339 MET A O 1
ATOM 2690 N N . ALA A 1 340 ? -5.267 -12.215 -13.486 1.00 94.75 340 ALA A N 1
ATOM 2691 C CA . ALA A 1 340 ? -5.753 -13.394 -14.204 1.00 94.75 340 ALA A CA 1
ATOM 2692 C C . ALA A 1 340 ? -6.015 -14.603 -13.281 1.00 94.75 340 ALA A C 1
ATOM 2694 O O . ALA A 1 340 ? -6.580 -15.606 -13.716 1.00 94.75 340 ALA A O 1
ATOM 2695 N N . ARG A 1 341 ? -5.604 -14.542 -12.004 1.00 93.06 341 ARG A N 1
ATOM 2696 C CA . ARG A 1 341 ? -5.745 -15.644 -11.042 1.00 93.06 341 ARG A CA 1
ATOM 2697 C C . ARG A 1 341 ? -6.919 -15.410 -10.086 1.00 93.06 341 ARG A C 1
ATOM 2699 O O . ARG A 1 341 ? -6.949 -14.374 -9.425 1.00 93.06 341 ARG A O 1
ATOM 2706 N N . PRO A 1 342 ? -7.834 -16.383 -9.904 1.00 93.88 342 PRO A N 1
ATOM 2707 C CA . PRO A 1 342 ? -8.935 -16.258 -8.942 1.00 93.88 342 PRO A CA 1
ATOM 2708 C C . PRO A 1 342 ? -8.468 -15.962 -7.509 1.00 93.88 342 PRO A C 1
ATOM 2710 O O . PRO A 1 342 ? -9.077 -15.161 -6.803 1.00 93.88 342 PRO A O 1
ATOM 2713 N N . MET A 1 343 ? -7.336 -16.544 -7.098 1.00 91.88 343 MET A N 1
ATOM 2714 C CA . MET A 1 343 ? -6.752 -16.309 -5.773 1.00 91.88 343 MET A CA 1
ATOM 2715 C C . MET A 1 343 ? -6.377 -14.835 -5.539 1.00 91.88 343 MET A C 1
ATOM 2717 O O . MET A 1 343 ? -6.474 -14.351 -4.416 1.00 91.88 343 MET A O 1
ATOM 2721 N N . SER A 1 344 ? -6.006 -14.093 -6.586 1.00 93.31 344 SER A N 1
ATOM 2722 C CA . SER A 1 344 ? -5.727 -12.655 -6.490 1.00 93.31 344 SER A CA 1
ATOM 2723 C C . SER A 1 344 ? -6.961 -11.864 -6.066 1.00 93.31 344 SER A C 1
ATOM 2725 O O . SER A 1 344 ? -6.873 -10.995 -5.203 1.00 93.31 344 SER A O 1
ATOM 2727 N N . TRP A 1 345 ? -8.124 -12.203 -6.621 1.00 93.75 345 TRP A N 1
ATOM 2728 C CA . TRP A 1 345 ? -9.395 -11.573 -6.267 1.00 93.75 345 TRP A CA 1
ATOM 2729 C C . TRP A 1 345 ? -9.829 -11.926 -4.847 1.00 93.75 345 TRP A C 1
ATOM 2731 O O . TRP A 1 345 ? -10.298 -11.054 -4.121 1.00 93.75 345 TRP A O 1
ATOM 2741 N N . PHE A 1 346 ? -9.597 -13.168 -4.417 1.00 93.50 346 PHE A N 1
ATOM 2742 C CA . PHE A 1 346 ? -9.811 -13.569 -3.028 1.00 93.50 346 PHE A CA 1
ATOM 2743 C C . PHE A 1 346 ? -8.928 -12.768 -2.057 1.00 93.50 346 PHE A C 1
ATOM 2745 O O . PHE A 1 346 ? -9.432 -12.221 -1.080 1.00 93.50 346 PHE A O 1
ATOM 2752 N N . ILE A 1 347 ? -7.627 -12.631 -2.344 1.00 91.56 347 ILE A N 1
ATOM 2753 C CA . ILE A 1 347 ? -6.701 -11.831 -1.524 1.00 91.56 347 ILE A CA 1
ATOM 2754 C C . ILE A 1 347 ? -7.120 -10.355 -1.508 1.00 91.56 347 ILE A C 1
ATOM 2756 O O . ILE A 1 347 ? -7.151 -9.739 -0.443 1.00 91.56 347 ILE A O 1
ATOM 2760 N N . ALA A 1 348 ? -7.474 -9.788 -2.665 1.00 91.06 348 ALA A N 1
ATOM 2761 C CA . ALA A 1 348 ? -7.953 -8.412 -2.762 1.00 91.06 348 ALA A CA 1
ATOM 2762 C C . ALA A 1 348 ? -9.226 -8.201 -1.930 1.00 91.06 348 ALA A C 1
ATOM 2764 O O . ALA A 1 348 ? -9.325 -7.219 -1.195 1.00 91.06 348 ALA A O 1
ATOM 2765 N N . PHE A 1 349 ? -10.166 -9.148 -1.975 1.00 92.75 349 PHE A N 1
ATOM 2766 C CA . PHE A 1 349 ? -11.353 -9.122 -1.129 1.00 92.75 349 PHE A CA 1
ATOM 2767 C C . PHE A 1 349 ? -10.994 -9.209 0.360 1.00 92.75 349 PHE A C 1
ATOM 2769 O O . PHE A 1 349 ? -11.513 -8.423 1.140 1.00 92.75 349 PHE A O 1
ATOM 2776 N N . MET A 1 350 ? -10.075 -10.085 0.771 1.00 90.81 350 MET A N 1
ATOM 2777 C CA . MET A 1 350 ? -9.681 -10.198 2.183 1.00 90.81 350 MET A CA 1
ATOM 2778 C C . MET A 1 350 ? -8.995 -8.938 2.725 1.00 90.81 350 MET A C 1
ATOM 2780 O O . MET A 1 350 ? -9.173 -8.602 3.892 1.00 90.81 350 MET A O 1
ATOM 2784 N N . LEU A 1 351 ? -8.233 -8.225 1.893 1.00 86.44 351 LEU A N 1
ATOM 2785 C CA . LEU A 1 351 ? -7.548 -6.995 2.303 1.00 86.44 351 LEU A CA 1
ATOM 2786 C C . LEU A 1 351 ? -8.439 -5.753 2.245 1.00 86.44 351 LEU A C 1
ATOM 2788 O O . LEU A 1 351 ? -8.274 -4.855 3.066 1.00 86.44 351 LEU A O 1
ATOM 2792 N N . ILE A 1 352 ? -9.340 -5.680 1.264 1.00 86.69 352 ILE A N 1
ATOM 2793 C CA . ILE A 1 352 ? -10.125 -4.473 0.979 1.00 86.69 352 ILE A CA 1
ATOM 2794 C C . ILE A 1 352 ? -11.593 -4.692 1.330 1.00 86.69 352 ILE A C 1
ATOM 2796 O O . ILE A 1 352 ? -12.150 -3.917 2.093 1.00 86.69 352 ILE A O 1
ATOM 2800 N N . GLY A 1 353 ? -12.218 -5.748 0.811 1.00 89.00 353 GLY A N 1
ATOM 2801 C CA . GLY A 1 353 ? -13.648 -6.026 0.985 1.00 89.00 353 GLY A CA 1
ATOM 2802 C C . GLY A 1 353 ? -14.044 -6.457 2.400 1.00 89.00 353 GLY A C 1
ATOM 2803 O O . GLY A 1 353 ? -15.031 -5.957 2.934 1.00 89.00 353 GLY A O 1
ATOM 2804 N N . LEU A 1 354 ? -13.273 -7.345 3.034 1.00 88.88 354 LEU A N 1
ATOM 2805 C CA . LEU A 1 354 ? -13.575 -7.875 4.366 1.00 88.88 354 LEU A CA 1
ATOM 2806 C C . LEU A 1 354 ? -13.678 -6.776 5.443 1.00 88.88 354 LEU A C 1
ATOM 2808 O O . LEU A 1 354 ? -14.649 -6.818 6.197 1.00 88.88 354 LEU A O 1
ATOM 2812 N N . PRO A 1 355 ? -12.774 -5.773 5.519 1.00 86.06 355 PRO A N 1
ATOM 2813 C CA . PRO A 1 355 ? -12.962 -4.627 6.409 1.00 86.06 355 PRO A CA 1
ATOM 2814 C C . PRO A 1 355 ? -14.331 -3.948 6.266 1.00 86.06 355 PRO A C 1
ATOM 2816 O O . PRO A 1 355 ? -14.967 -3.667 7.278 1.00 86.06 355 PRO A O 1
ATOM 2819 N N . PHE A 1 356 ? -14.827 -3.738 5.040 1.00 85.94 356 PHE A N 1
ATOM 2820 C CA . PHE A 1 356 ? -16.154 -3.142 4.824 1.00 85.94 356 PHE A CA 1
ATOM 2821 C C . PHE A 1 356 ? -17.282 -4.055 5.296 1.00 85.94 356 PHE A C 1
ATOM 2823 O O . PHE A 1 356 ? -18.243 -3.569 5.886 1.00 85.94 356 PHE A O 1
ATOM 2830 N N . VAL A 1 357 ? -17.161 -5.368 5.080 1.00 87.94 357 VAL A N 1
ATOM 2831 C CA . VAL A 1 357 ? -18.130 -6.344 5.599 1.00 87.94 357 VAL A CA 1
ATOM 2832 C C . VAL A 1 357 ? -18.164 -6.292 7.124 1.00 87.94 357 VAL A C 1
ATOM 2834 O O . VAL A 1 357 ? -19.241 -6.225 7.700 1.00 87.94 357 VAL A O 1
ATOM 2837 N N . ILE A 1 358 ? -17.004 -6.262 7.783 1.00 84.75 358 ILE A N 1
ATOM 2838 C CA . ILE A 1 358 ? -16.919 -6.164 9.245 1.00 84.75 358 ILE A CA 1
ATOM 2839 C C . ILE A 1 358 ? -17.549 -4.864 9.743 1.00 84.75 358 ILE A C 1
ATOM 2841 O O . ILE A 1 358 ? -18.341 -4.905 10.678 1.00 84.75 358 ILE A O 1
ATOM 2845 N N . ILE A 1 359 ? -17.244 -3.728 9.111 1.00 82.31 359 ILE A N 1
ATOM 2846 C CA . ILE A 1 359 ? -17.845 -2.438 9.470 1.00 82.31 359 ILE A CA 1
ATOM 2847 C C . ILE A 1 359 ? -19.367 -2.500 9.313 1.00 82.31 359 ILE A C 1
ATOM 2849 O O . ILE A 1 359 ? -20.076 -2.136 10.243 1.00 82.31 359 ILE A O 1
ATOM 2853 N N . ALA A 1 360 ? -19.874 -3.020 8.192 1.00 84.56 360 ALA A N 1
ATOM 2854 C CA . ALA A 1 360 ? -21.309 -3.158 7.960 1.00 84.56 360 ALA A CA 1
ATOM 2855 C C . ALA A 1 360 ? -21.980 -4.072 8.997 1.00 84.56 360 ALA A C 1
ATOM 2857 O O . ALA A 1 360 ? -23.042 -3.733 9.511 1.00 84.56 360 ALA A O 1
ATOM 2858 N N . LEU A 1 361 ? -21.352 -5.200 9.345 1.00 83.56 361 LEU A N 1
ATOM 2859 C CA . LEU A 1 361 ? -21.838 -6.097 10.394 1.00 83.56 361 LEU A CA 1
ATOM 2860 C C . LEU A 1 361 ? -21.861 -5.399 11.753 1.00 83.56 361 LEU A C 1
ATOM 2862 O O . LEU A 1 361 ? -22.858 -5.504 12.457 1.00 83.56 361 LEU A O 1
ATOM 2866 N N . ILE A 1 362 ? -20.802 -4.666 12.108 1.00 79.94 362 ILE A N 1
ATOM 2867 C CA . ILE A 1 362 ? -20.787 -3.874 13.337 1.00 79.94 362 ILE A CA 1
ATOM 2868 C C . ILE A 1 362 ? -21.960 -2.902 13.303 1.00 79.94 362 ILE A C 1
ATOM 2870 O O . ILE A 1 362 ? -22.777 -2.986 14.194 1.00 79.94 362 ILE A O 1
ATOM 2874 N N . THR A 1 363 ? -22.125 -2.090 12.258 1.00 78.81 363 THR A N 1
ATOM 2875 C CA . THR A 1 363 ? -23.205 -1.093 12.170 1.00 78.81 363 THR A CA 1
ATOM 2876 C C . THR A 1 363 ? -24.620 -1.683 12.203 1.00 78.81 363 THR A C 1
ATOM 2878 O O . THR A 1 363 ? -25.525 -1.035 12.711 1.00 78.81 363 THR A O 1
ATOM 2881 N N . ILE A 1 364 ? -24.842 -2.877 11.644 1.00 82.06 364 ILE A N 1
ATOM 2882 C CA . ILE A 1 364 ? -26.168 -3.525 11.625 1.00 82.06 364 ILE A CA 1
ATOM 2883 C C . ILE A 1 364 ? -26.499 -4.178 12.975 1.00 82.06 364 ILE A C 1
ATOM 2885 O O . ILE A 1 364 ? -27.666 -4.232 13.359 1.00 82.06 364 ILE A O 1
ATOM 2889 N N . PHE A 1 365 ? -25.489 -4.711 13.667 1.00 75.62 365 PHE A N 1
ATOM 2890 C CA . PHE A 1 365 ? -25.649 -5.481 14.906 1.00 75.62 365 PHE A CA 1
ATOM 2891 C C . PHE A 1 365 ? -25.204 -4.721 16.173 1.00 75.62 365 PHE A C 1
ATOM 2893 O O . PHE A 1 365 ? -25.212 -5.299 17.264 1.00 75.62 365 PHE A O 1
ATOM 2900 N N . SER A 1 366 ? -24.795 -3.457 16.035 1.00 65.25 366 SER A N 1
ATOM 2901 C CA . SER A 1 366 ? -24.550 -2.477 17.105 1.00 65.25 366 SER A CA 1
ATOM 2902 C C . SER A 1 366 ? -25.743 -1.553 17.244 1.00 65.25 366 SER A C 1
ATOM 2904 O O . SER A 1 366 ? -26.105 -1.261 18.402 1.00 65.25 366 SER A O 1
#

Organism: NCBI:txid1855823